Protein 4XEP (pdb70)

Sequence (255 aa):
ASMMRILLLSNDDDDGGVVHHAAPGIIQTLAKALREFADVQQVVVVAAPPDDRRNNRRSSGGASNSLTLESSSSLRTTFFTTFDNGDDIIAAVQMGTPTDCVYLGVNALMMRPRPDIVVSGINAGPNLGDDVVIYSGTVAAAMMAGRHHLGFPALAVSLNGYQQHYDDTAAAVTCALLRGLSREPLRTGRILNVNVPDLPLAQVKGIIRRVTRCGSRHPADKVIPQQEDPRGNTLYWIGPPGDKYDAGGPPDDTDFAAVDEGYVSVTPLHVDLTAASAHDVVSSDWLDSSVGVGTQW

Organism: Salmonella typhimurium (strain LT2 / SGSC1412 / ATCC 700720) (NCBI:txid99287)

Radius of gyration: 20.04 Å; Cα contacts (8 Å, |Δi|>4): 682; chains: 1; bounding box: 42×64×50 Å

Nearest PDB structures (foldseek):
  4ryu-assembly1_B  TM=9.999E-01  e=6.884E-50  Salmonella enterica subsp. enterica serovar Enteritidis str. EC20130345
  4xer-assembly1_A  TM=9.962E-01  e=2.779E-49  Salmonella enterica subsp. enterica serovar Typhimurium str. LT2
  2v4o-assembly2_D  TM=9.939E-01  e=1.109E-46  Salmonella enterica subsp. enterica serovar Typhimurium str. LT2
  4g9o-assembly1_A  TM=8.494E-01  e=1.218E-42  Salmonella enterica subsp. enterica serovar Typhimurium str. LT2
  4gad-assembly1_A  TM=8.496E-01  e=2.283E-40  Salmonella enterica subsp. enterica serovar Typhimurium str. LT2

Solvent-accessible surface area: 14129 Å² total; per-residue (Å²): 163,64,19,57,0,0,0,0,2,20,24,1,2,112,12,91,2,0,57,38,0,0,107,24,0,104,147,75,7,77,21,49,0,0,0,1,28,60,96,86,111,73,6,30,63,51,82,39,145,181,66,108,51,185,50,108,84,54,164,108,33,7,26,0,0,59,146,1,6,0,15,5,0,0,131,38,0,11,94,70,60,8,88,95,146,7,46,0,0,0,0,0,3,18,33,7,58,17,12,0,62,40,20,82,157,8,4,1,5,1,0,0,20,34,0,66,140,25,79,50,10,0,0,0,0,0,0,57,12,145,138,60,30,111,4,0,6,39,15,0,15,47,34,0,114,26,14,79,188,127,112,76,106,120,21,93,0,17,0,0,0,0,4,35,50,53,92,104,102,26,134,30,94,99,116,8,103,39,4,30,53,84,117,68,125,68,92,90,85,110,127,30,123,188,42,84,64,98,154,156,166,14,80,79,10,113,90,153,40,38,24,118,76,0,0,2,17,1,6,91,103,4,43,4,0,12,6,65,22,132,66,83,141,102,70,80,114,38,130,100,107,75,50,94,144,60,92,97,74,31,87,87,54,156,250

InterPro domains:
  IPR002828 Survival protein SurE-like phosphatase/nucleotidase [PF01975] (3-180)
  IPR002828 Survival protein SurE-like phosphatase/nucleotidase [TIGR00087] (1-232)
  IPR030048 Survival protein SurE [MF_00060] (1-249)
  IPR030048 Survival protein SurE [PTHR30457] (2-246)
  IPR036523 SurE-like phosphatase/nucleotidase superfamily [G3DSA:3.40.1210.10] (1-253)
  IPR036523 SurE-like phosphatase/nucleotidase superfamily [SSF64167] (1-246)

Foldseek 3Di:
DQFEEEEEAQQAPPDPWSVVLVVLSVVTHHYAAEYAHHHRQQPQLDADDPDDWDWDADPVRHIHTYVGQLLNRLLCQQPPVDPPGGQEYEYDQAAADCFAPSVNRGSLNNNQQSRLVHNAAYERHYEHHRAPSVLRSVVVVVVVVVCVVDPDDDFRYKYKYAANDDNVQQPEEAEAAGFHFDQQDDWDWDADPVGDTDIDRDDGHHTDGPDDGGCNVQRVNRYIYIYRDHDDPDPVVCVVVVVVVCVVVVPPHVD

Structure (mmCIF, N/CA/C/O backbone):
data_4XEP
#
_entry.id   4XEP
#
_cell.length_a   73.455
_cell.length_b   121.653
_cell.length_c   143.401
_cell.angle_alpha   90.00
_cell.angle_beta   90.00
_cell.angle_gamma   90.00
#
_symmetry.space_group_name_H-M   'F 2 2 2'
#
loop_
_entity.id
_entity.type
_entity.pdbx_description
1 polymer "5'/3'-nucleotidase SurE"
2 non-polymer 'MAGNESIUM ION'
3 non-polymer 'PHOSPHATE ION'
4 non-polymer 1,2-ETHANEDIOL
5 water water
#
loop_
_atom_site.group_PDB
_atom_site.id
_atom_site.type_symbol
_atom_site.label_atom_id
_atom_site.label_alt_id
_atom_site.label_comp_id
_atom_site.label_asym_id
_atom_site.label_entity_id
_atom_site.label_seq_id
_atom_site.pdbx_PDB_ins_code
_atom_site.Cartn_x
_atom_site.Cartn_y
_atom_site.Cartn_z
_atom_site.occupancy
_atom_site.B_iso_or_equiv
_atom_site.auth_seq_id
_atom_site.auth_comp_id
_atom_site.auth_asym_id
_atom_site.auth_atom_id
_atom_site.pdbx_PDB_model_num
ATOM 1 N N . ALA A 1 13 ? -36.529 -1.510 11.391 1.00 70.14 -1 ALA A N 1
ATOM 2 C CA . ALA A 1 13 ? -35.554 -2.139 10.454 1.00 68.10 -1 ALA A CA 1
ATOM 3 C C . ALA A 1 13 ? -34.097 -2.013 10.942 1.00 65.62 -1 ALA A C 1
ATOM 4 O O . ALA A 1 13 ? -33.154 -2.202 10.167 1.00 63.42 -1 ALA A O 1
ATOM 6 N N . SER A 1 14 ? -33.928 -1.685 12.225 1.00 61.34 0 SER A N 1
ATOM 7 C CA . SER A 1 14 ? -32.643 -1.817 12.920 1.00 56.52 0 SER A CA 1
ATOM 8 C C . SER A 1 14 ? -32.382 -3.321 13.156 0.80 49.85 0 SER A C 1
ATOM 9 O O . SER A 1 14 ? -33.303 -4.055 13.505 1.00 53.19 0 SER A O 1
ATOM 12 N N . MET A 1 15 ? -31.152 -3.787 12.939 1.00 44.13 1 MET A N 1
ATOM 13 C CA A MET A 1 15 ? -30.812 -5.204 13.071 0.50 40.42 1 MET A CA 1
ATOM 14 C CA B MET A 1 15 ? -30.899 -5.226 13.057 0.50 41.15 1 MET A CA 1
ATOM 15 C C . MET A 1 15 ? -30.921 -5.665 14.520 1.00 39.70 1 MET A C 1
ATOM 16 O O . MET A 1 15 ? -30.443 -4.963 15.409 1.00 41.76 1 MET A O 1
ATOM 25 N N . ARG A 1 16 ? -31.510 -6.850 14.757 1.00 37.73 2 ARG A N 1
ATOM 26 C CA . ARG A 1 16 ? -31.559 -7.442 16.091 1.00 35.31 2 ARG A CA 1
ATOM 27 C C . ARG A 1 16 ? -30.500 -8.580 16.051 1.00 30.95 2 ARG A C 1
ATOM 28 O O . ARG A 1 16 ? -30.649 -9.526 15.307 1.00 34.58 2 ARG A O 1
ATOM 36 N N . ILE A 1 17 ? -29.439 -8.376 16.826 1.00 30.43 3 ILE A N 1
ATOM 37 C CA . ILE A 1 17 ? -28.291 -9.327 16.857 1.00 29.92 3 ILE A CA 1
ATOM 38 C C . ILE A 1 17 ? -28.218 -10.098 18.164 1.00 30.87 3 ILE A C 1
ATOM 39 O O . ILE A 1 17 ? -28.138 -9.495 19.267 1.00 30.16 3 ILE A O 1
ATOM 44 N N . LEU A 1 18 ? -28.174 -11.436 18.006 1.00 28.97 4 LEU A N 1
ATOM 45 C CA A LEU A 1 18 ? -27.822 -12.324 19.096 0.50 29.53 4 LEU A CA 1
ATOM 46 C CA B LEU A 1 18 ? -27.821 -12.332 19.092 0.50 29.58 4 LEU A CA 1
ATOM 47 C C . LEU A 1 18 ? -26.314 -12.471 19.006 1.00 28.64 4 LEU A C 1
ATOM 48 O O . LEU A 1 18 ? -25.783 -13.027 18.043 1.00 28.38 4 LEU A O 1
ATOM 57 N N . LEU A 1 19 ? -25.629 -11.910 19.997 1.00 28.70 5 LEU A N 1
ATOM 58 C CA . LEU A 1 19 ? -24.174 -11.952 20.050 1.00 26.12 5 LEU A CA 1
ATOM 59 C C . LEU A 1 19 ? -23.703 -12.972 21.080 1.00 26.89 5 LEU A C 1
ATOM 60 O O . LEU A 1 19 ? -24.026 -12.871 22.264 1.00 24.78 5 LEU A O 1
ATOM 65 N N . SER A 1 20 ? -22.937 -13.955 20.619 1.00 24.58 6 SER A N 1
ATOM 66 C CA . SER A 1 20 ? -22.422 -15.015 21.496 1.00 25.18 6 SER A CA 1
ATOM 67 C C . SER A 1 20 ? -20.918 -15.145 21.269 1.00 24.18 6 SER A C 1
ATOM 68 O O . SER A 1 20 ? -20.352 -14.341 20.518 1.00 24.18 6 SER A O 1
ATOM 71 N N . ASN A 1 21 ? -20.239 -16.092 21.919 1.00 23.11 7 ASN A N 1
ATOM 72 C CA . ASN A 1 21 ? -18.845 -16.389 21.644 1.00 23.30 7 ASN A CA 1
ATOM 73 C C . ASN A 1 21 ? -18.543 -17.714 22.292 1.00 23.85 7 ASN A C 1
ATOM 74 O O . ASN A 1 21 ? -19.454 -18.423 22.816 1.00 24.18 7 ASN A O 1
ATOM 79 N N . ASP A 1 22 ? -17.265 -18.003 22.350 1.00 24.88 8 ASP A N 1
ATOM 80 C CA A ASP A 1 22 ? -16.686 -19.162 22.951 0.50 23.57 8 ASP A CA 1
ATOM 81 C CA B ASP A 1 22 ? -16.913 -19.184 23.123 0.50 24.09 8 ASP A CA 1
ATOM 82 C C . ASP A 1 22 ? -16.077 -18.864 24.341 1.00 24.64 8 ASP A C 1
ATOM 83 O O . ASP A 1 22 ? -15.915 -19.751 25.196 1.00 26.03 8 ASP A O 1
ATOM 92 N N A ASP A 1 23 ? -15.909 -17.554 24.613 0.50 26.03 9 ASP A N 1
ATOM 93 N N B ASP A 1 23 ? -15.442 -17.697 24.324 0.50 25.65 9 ASP A N 1
ATOM 94 C CA A ASP A 1 23 ? -15.284 -17.086 25.855 0.50 26.20 9 ASP A CA 1
ATOM 95 C CA B ASP A 1 23 ? -14.445 -17.352 25.332 0.50 26.13 9 ASP A CA 1
ATOM 96 C C A ASP A 1 23 ? -16.169 -16.462 26.950 0.50 27.25 9 ASP A C 1
ATOM 97 C C B ASP A 1 23 ? -15.104 -17.013 26.665 0.50 26.17 9 ASP A C 1
ATOM 98 O O A ASP A 1 23 ? -15.634 -16.003 27.964 0.50 29.03 9 ASP A O 1
ATOM 99 O O B ASP A 1 23 ? -14.425 -16.842 27.677 0.50 28.19 9 ASP A O 1
ATOM 108 N N A GLY A 1 24 ? -17.482 -16.391 26.751 0.50 27.25 10 GLY A N 1
ATOM 109 N N B GLY A 1 24 ? -16.429 -16.917 26.657 0.50 24.18 10 GLY A N 1
ATOM 110 C CA A GLY A 1 24 ? -18.364 -15.892 27.815 0.50 29.44 10 GLY A CA 1
ATOM 111 C CA B GLY A 1 24 ? -17.177 -16.598 27.857 0.50 23.92 10 GLY A CA 1
ATOM 112 C C A GLY A 1 24 ? -18.723 -14.419 27.771 0.50 30.20 10 GLY A C 1
ATOM 113 C C B GLY A 1 24 ? -17.464 -15.108 27.925 0.50 23.55 10 GLY A C 1
ATOM 114 O O A GLY A 1 24 ? -18.140 -13.621 27.045 0.50 28.78 10 GLY A O 1
ATOM 115 O O B GLY A 1 24 ? -16.787 -14.284 27.321 0.50 23.29 10 GLY A O 1
ATOM 116 N N A VAL A 1 25 ? -19.692 -14.054 28.589 0.50 32.02 11 VAL A N 1
ATOM 117 N N B VAL A 1 25 ? -18.475 -14.795 28.699 0.50 24.46 11 VAL A N 1
ATOM 118 C CA A VAL A 1 25 ? -20.295 -12.738 28.503 0.50 35.05 11 VAL A CA 1
ATOM 119 C CA B VAL A 1 25 ? -19.066 -13.487 28.767 0.50 25.42 11 VAL A CA 1
ATOM 120 C C A VAL A 1 25 ? -19.344 -11.578 28.770 0.50 36.10 11 VAL A C 1
ATOM 121 C C B VAL A 1 25 ? -18.093 -12.394 29.241 0.50 26.36 11 VAL A C 1
ATOM 122 O O A VAL A 1 25 ? -19.537 -10.494 28.195 0.50 37.04 11 VAL A O 1
ATOM 123 O O B VAL A 1 25 ? -18.333 -11.193 29.032 0.50 26.91 11 VAL A O 1
ATOM 130 N N A HIS A 1 26 ? -18.326 -11.810 29.607 0.50 36.82 12 HIS A N 1
ATOM 131 N N B HIS A 1 26 ? -16.986 -12.793 29.867 0.50 26.88 12 HIS A N 1
ATOM 132 C CA A HIS A 1 26 ? -17.333 -10.775 29.992 0.50 36.72 12 HIS A CA 1
ATOM 133 C CA B HIS A 1 26 ? -16.001 -11.846 30.390 0.50 27.93 12 HIS A CA 1
ATOM 134 C C A HIS A 1 26 ? -16.150 -10.552 29.080 0.50 35.55 12 HIS A C 1
ATOM 135 C C B HIS A 1 26 ? -14.853 -11.541 29.491 0.50 28.31 12 HIS A C 1
ATOM 136 O O A HIS A 1 26 ? -15.432 -9.562 29.248 0.50 34.60 12 HIS A O 1
ATOM 137 O O B HIS A 1 26 ? -13.996 -10.718 29.842 0.50 29.38 12 HIS A O 1
ATOM 150 N N A ALA A 1 27 ? -15.894 -11.472 28.147 0.30 32.53 13 ALA A N 1
ATOM 151 N N B ALA A 1 27 ? -14.841 -12.173 28.324 0.50 26.72 13 ALA A N 1
ATOM 152 C CA A ALA A 1 27 ? -14.625 -11.538 27.377 0.50 33.15 13 ALA A CA 1
ATOM 153 C CA B ALA A 1 27 ? -13.827 -11.944 27.328 0.50 28.69 13 ALA A CA 1
ATOM 154 C C A ALA A 1 27 ? -14.235 -10.213 26.691 0.50 33.16 13 ALA A C 1
ATOM 155 C C B ALA A 1 27 ? -14.012 -10.549 26.767 0.50 30.62 13 ALA A C 1
ATOM 156 O O A ALA A 1 27 ? -15.122 -9.562 26.139 0.50 32.03 13 ALA A O 1
ATOM 157 O O B ALA A 1 27 ? -15.117 -10.117 26.482 0.50 30.45 13 ALA A O 1
ATOM 160 N N . PRO A 1 28 ? -12.922 -9.801 26.703 1.00 35.47 14 PRO A N 1
ATOM 161 C CA . PRO A 1 28 ? -12.786 -8.509 26.070 1.00 36.88 14 PRO A CA 1
ATOM 162 C C . PRO A 1 28 ? -13.223 -8.534 24.588 1.00 35.77 14 PRO A C 1
ATOM 163 O O . PRO A 1 28 ? -13.803 -7.559 24.109 1.00 35.46 14 PRO A O 1
ATOM 167 N N . GLY A 1 29 ? -13.020 -9.653 23.885 1.00 33.09 15 GLY A N 1
ATOM 168 C CA . GLY A 1 29 ? -13.430 -9.689 22.502 1.00 30.57 15 GLY A CA 1
ATOM 169 C C . GLY A 1 29 ? -14.925 -9.510 22.315 1.00 29.38 15 GLY A C 1
ATOM 170 O O . GLY A 1 29 ? -15.401 -8.802 21.437 1.00 28.48 15 GLY A O 1
ATOM 171 N N . ILE A 1 30 ? -15.720 -10.196 23.120 1.00 28.57 16 ILE A N 1
ATOM 172 C CA A ILE A 1 30 ? -17.161 -10.014 23.030 0.50 27.36 16 ILE A CA 1
ATOM 173 C CA B ILE A 1 30 ? -17.150 -10.024 23.033 0.50 29.07 16 ILE A CA 1
ATOM 174 C C . ILE A 1 30 ? -17.625 -8.654 23.564 1.00 31.17 16 ILE A C 1
ATOM 175 O O . ILE A 1 30 ? -18.588 -8.063 23.041 1.00 29.83 16 ILE A O 1
ATOM 184 N N . GLN A 1 31 ? -16.950 -8.162 24.597 0.90 31.21 17 GLN A N 1
ATOM 185 C CA . GLN A 1 31 ? -17.272 -6.864 25.178 0.90 33.92 17 GLN A CA 1
ATOM 186 C C . GLN A 1 31 ? -16.951 -5.740 24.201 0.90 34.17 17 GLN A C 1
ATOM 187 O O . GLN A 1 31 ? -17.725 -4.796 24.044 0.90 33.54 17 GLN A O 1
ATOM 193 N N . THR A 1 32 ? -15.804 -5.851 23.542 1.00 33.70 18 THR A N 1
ATOM 194 C CA . THR A 1 32 ? -15.410 -4.871 22.525 1.00 33.33 18 THR A CA 1
ATOM 195 C C . THR A 1 32 ? -16.406 -4.903 21.379 1.00 31.96 18 THR A C 1
ATOM 196 O O . THR A 1 32 ? -16.857 -3.859 20.917 1.00 32.19 18 THR A O 1
ATOM 200 N N . LEU A 1 33 ? -16.739 -6.097 20.881 1.00 29.95 19 LEU A N 1
ATOM 201 C CA . LEU A 1 33 ? -17.704 -6.181 19.794 1.00 28.97 19 LEU A CA 1
ATOM 202 C C . LEU A 1 33 ? -19.077 -5.690 20.154 1.00 31.04 19 LEU A C 1
ATOM 203 O O . LEU A 1 33 ? -19.731 -5.015 19.336 1.00 31.27 19 LEU A O 1
ATOM 208 N N . ALA A 1 34 ? -19.515 -6.001 21.377 1.00 31.61 20 ALA A N 1
ATOM 209 C CA . ALA A 1 34 ? -20.811 -5.558 21.864 1.00 33.54 20 ALA A CA 1
ATOM 210 C C . ALA A 1 34 ? -20.903 -4.033 21.793 1.00 33.80 20 ALA A C 1
ATOM 211 O O . ALA A 1 34 ? -21.861 -3.497 21.246 1.00 33.95 20 ALA A O 1
ATOM 213 N N . LYS A 1 35 ? -19.876 -3.363 22.312 1.00 34.82 21 LYS A N 1
ATOM 214 C CA . LYS A 1 35 ? -19.848 -1.877 22.333 1.00 36.94 21 LYS A CA 1
ATOM 215 C C . LYS A 1 35 ? -20.002 -1.354 20.895 1.00 37.88 21 LYS A C 1
ATOM 216 O O . LYS A 1 35 ? -20.787 -0.439 20.626 1.00 41.65 21 LYS A O 1
ATOM 220 N N . ALA A 1 36 ? -19.256 -1.952 19.962 1.00 34.63 22 ALA A N 1
ATOM 221 C CA . ALA A 1 36 ? -19.269 -1.503 18.569 1.00 34.19 22 ALA A CA 1
ATOM 222 C C . ALA A 1 36 ? -20.626 -1.706 17.868 1.00 35.48 22 ALA A C 1
ATOM 223 O O . ALA A 1 36 ? -21.091 -0.858 17.127 1.00 34.87 22 ALA A O 1
ATOM 225 N N . LEU A 1 37 ? -21.257 -2.858 18.057 1.00 34.65 23 LEU A N 1
ATOM 226 C CA . LEU A 1 37 ? -22.517 -3.152 17.371 1.00 34.71 23 LEU A CA 1
ATOM 227 C C . LEU A 1 37 ? -23.681 -2.319 17.892 1.00 38.61 23 LEU A C 1
ATOM 228 O O . LEU A 1 37 ? -24.626 -2.023 17.154 1.00 37.91 23 LEU A O 1
ATOM 233 N N . ARG A 1 38 ? -23.614 -1.979 19.171 1.00 38.14 24 ARG A N 1
ATOM 234 C CA . ARG A 1 38 ? -24.714 -1.254 19.795 1.00 41.87 24 ARG A CA 1
ATOM 235 C C . ARG A 1 38 ? -24.879 0.147 19.225 1.00 45.23 24 ARG A C 1
ATOM 236 O O . ARG A 1 38 ? -25.950 0.750 19.381 1.00 47.25 24 ARG A O 1
ATOM 244 N N . GLU A 1 39 ? -23.834 0.635 18.553 1.00 46.55 25 GLU A N 1
ATOM 245 C CA . GLU A 1 39 ? -23.885 1.929 17.859 1.00 48.77 25 GLU A CA 1
ATOM 246 C C . GLU A 1 39 ? -24.958 1.949 16.767 1.00 50.24 25 GLU A C 1
ATOM 247 O O . GLU A 1 39 ? -25.463 3.023 16.411 1.00 51.05 25 GLU A O 1
ATOM 253 N N . PHE A 1 40 ? -25.317 0.782 16.234 1.00 46.48 26 PHE A N 1
ATOM 254 C CA . PHE A 1 40 ? -26.288 0.754 15.130 1.00 46.43 26 PHE A CA 1
ATOM 255 C C . PHE A 1 40 ? -27.302 -0.389 15.134 1.00 47.09 26 PHE A C 1
ATOM 256 O O . PHE A 1 40 ? -28.205 -0.422 14.288 1.00 49.83 26 PHE A O 1
ATOM 264 N N . ALA A 1 41 ? -27.139 -1.355 16.035 1.00 43.26 27 ALA A N 1
ATOM 265 C CA . ALA A 1 41 ? -28.117 -2.416 16.132 1.00 40.30 27 ALA A CA 1
ATOM 266 C C . ALA A 1 41 ? -28.533 -2.665 17.570 1.00 39.57 27 ALA A C 1
ATOM 267 O O . ALA A 1 41 ? -27.858 -2.233 18.515 1.00 40.65 27 ALA A O 1
ATOM 269 N N . ASP A 1 42 ? -29.622 -3.414 17.744 1.00 39.98 28 ASP A N 1
ATOM 270 C CA . ASP A 1 42 ? -30.043 -3.837 19.071 1.00 41.54 28 ASP A CA 1
ATOM 271 C C . ASP A 1 42 ? -29.336 -5.163 19.346 1.00 38.15 28 ASP A C 1
ATOM 272 O O . ASP A 1 42 ? -29.416 -6.056 18.538 1.00 41.50 28 ASP A O 1
ATOM 277 N N . VAL A 1 43 ? -28.613 -5.252 20.461 1.00 37.13 29 VAL A N 1
ATOM 278 C CA . VAL A 1 43 ? -27.725 -6.420 20.721 1.00 35.99 29 VAL A CA 1
ATOM 279 C C . VAL A 1 43 ? -28.080 -7.088 22.045 1.00 37.70 29 VAL A C 1
ATOM 280 O O . VAL A 1 43 ? -28.207 -6.442 23.079 1.00 39.58 29 VAL A O 1
ATOM 284 N N . GLN A 1 44 ? -28.208 -8.406 21.974 1.00 34.60 30 GLN A N 1
ATOM 285 C CA A GLN A 1 44 ? -28.494 -9.266 23.059 0.50 35.33 30 GLN A CA 1
ATOM 286 C CA B GLN A 1 44 ? -28.371 -9.217 23.197 0.50 33.62 30 GLN A CA 1
ATOM 287 C C . GLN A 1 44 ? -27.286 -10.249 23.238 1.00 31.50 30 GLN A C 1
ATOM 288 O O . GLN A 1 44 ? -27.113 -11.089 22.354 1.00 32.04 30 GLN A O 1
ATOM 299 N N A VAL A 1 45 ? -26.462 -10.101 24.255 0.50 32.86 31 VAL A N 1
ATOM 300 N N B VAL A 1 45 ? -26.479 -10.168 24.317 0.50 29.92 31 VAL A N 1
ATOM 301 C CA A VAL A 1 45 ? -25.574 -11.192 24.519 0.50 32.05 31 VAL A CA 1
ATOM 302 C CA B VAL A 1 45 ? -25.342 -11.093 24.644 0.50 27.48 31 VAL A CA 1
ATOM 303 C C A VAL A 1 45 ? -26.504 -12.322 24.955 0.50 31.84 31 VAL A C 1
ATOM 304 C C B VAL A 1 45 ? -25.752 -12.321 25.476 0.50 27.00 31 VAL A C 1
ATOM 305 O O A VAL A 1 45 ? -27.194 -12.223 25.966 0.50 31.88 31 VAL A O 1
ATOM 306 O O B VAL A 1 45 ? -26.319 -12.195 26.541 0.50 27.53 31 VAL A O 1
ATOM 313 N N A VAL A 1 46 ? -26.610 -13.374 24.149 0.70 29.95 32 VAL A N 1
ATOM 314 N N B VAL A 1 46 ? -25.482 -13.518 24.943 0.30 23.79 32 VAL A N 1
ATOM 315 C CA A VAL A 1 46 ? -26.902 -14.639 24.797 0.50 29.38 32 VAL A CA 1
ATOM 316 C CA B VAL A 1 46 ? -25.736 -14.819 25.612 0.50 23.38 32 VAL A CA 1
ATOM 317 C C A VAL A 1 46 ? -25.601 -15.419 24.670 0.50 27.51 32 VAL A C 1
ATOM 318 C C B VAL A 1 46 ? -24.536 -15.678 25.294 0.50 22.18 32 VAL A C 1
ATOM 319 O O A VAL A 1 46 ? -25.239 -15.823 23.574 0.50 26.87 32 VAL A O 1
ATOM 320 O O B VAL A 1 46 ? -24.309 -16.065 24.138 0.50 21.89 32 VAL A O 1
ATOM 327 N N A ALA A 1 47 ? -24.866 -15.550 25.769 0.50 28.59 33 ALA A N 1
ATOM 328 N N B ALA A 1 47 ? -23.742 -15.959 26.320 0.50 21.69 33 ALA A N 1
ATOM 329 C CA A ALA A 1 47 ? -23.521 -16.153 25.757 0.50 28.36 33 ALA A CA 1
ATOM 330 C CA B ALA A 1 47 ? -22.451 -16.585 26.156 0.50 20.84 33 ALA A CA 1
ATOM 331 C C A ALA A 1 47 ? -23.232 -16.988 26.997 0.50 28.50 33 ALA A C 1
ATOM 332 C C B ALA A 1 47 ? -22.144 -17.447 27.358 0.50 20.74 33 ALA A C 1
ATOM 333 O O A ALA A 1 47 ? -23.970 -16.903 27.971 0.50 27.54 33 ALA A O 1
ATOM 334 O O B ALA A 1 47 ? -22.810 -17.353 28.374 0.50 21.03 33 ALA A O 1
ATOM 337 N N A PRO A 1 48 ? -22.157 -17.793 26.978 0.50 27.46 34 PRO A N 1
ATOM 338 N N B PRO A 1 48 ? -21.118 -18.296 27.234 0.50 20.46 34 PRO A N 1
ATOM 339 C CA A PRO A 1 48 ? -21.811 -18.566 28.170 0.50 28.26 34 PRO A CA 1
ATOM 340 C CA B PRO A 1 48 ? -20.699 -19.154 28.318 0.50 21.74 34 PRO A CA 1
ATOM 341 C C A PRO A 1 48 ? -21.538 -17.653 29.345 0.50 29.35 34 PRO A C 1
ATOM 342 C C B PRO A 1 48 ? -20.210 -18.394 29.539 0.50 23.43 34 PRO A C 1
ATOM 343 O O A PRO A 1 48 ? -21.187 -16.468 29.155 0.50 28.70 34 PRO A O 1
ATOM 344 O O B PRO A 1 48 ? -19.796 -17.224 29.452 0.50 23.66 34 PRO A O 1
ATOM 351 N N A ASP A 1 49 ? -21.674 -18.210 30.541 0.50 29.22 35 ASP A N 1
ATOM 352 N N B ASP A 1 49 ? -20.231 -19.069 30.677 0.50 24.16 35 ASP A N 1
ATOM 353 C CA A ASP A 1 49 ? -21.488 -17.430 31.749 0.50 31.91 35 ASP A CA 1
ATOM 354 C CA B ASP A 1 49 ? -19.778 -18.446 31.906 0.50 26.65 35 ASP A CA 1
ATOM 355 C C A ASP A 1 49 ? -19.992 -17.219 32.024 0.50 32.44 35 ASP A C 1
ATOM 356 C C B ASP A 1 49 ? -18.282 -18.583 32.116 0.50 27.78 35 ASP A C 1
ATOM 357 O O A ASP A 1 49 ? -19.616 -16.253 32.676 0.50 35.15 35 ASP A O 1
ATOM 358 O O B ASP A 1 49 ? -17.745 -18.053 33.090 0.50 32.04 35 ASP A O 1
ATOM 367 N N A ARG A 1 50 ? -19.154 -18.106 31.493 0.50 31.73 36 ARG A N 1
ATOM 368 N N B ARG A 1 50 ? -17.620 -19.307 31.218 0.50 27.57 36 ARG A N 1
ATOM 369 C CA A ARG A 1 50 ? -17.697 -18.097 31.699 0.50 31.22 36 ARG A CA 1
ATOM 370 C CA B ARG A 1 50 ? -16.187 -19.497 31.350 0.50 28.62 36 ARG A CA 1
ATOM 371 C C A ARG A 1 50 ? -16.922 -18.541 30.442 0.50 32.47 36 ARG A C 1
ATOM 372 C C B ARG A 1 50 ? -15.646 -19.785 29.983 0.50 28.16 36 ARG A C 1
ATOM 373 O O A ARG A 1 50 ? -17.513 -19.022 29.486 0.50 31.89 36 ARG A O 1
ATOM 374 O O B ARG A 1 50 ? -16.407 -19.830 29.027 0.50 25.99 36 ARG A O 1
ATOM 377 N N A ASN A 1 51 ? -15.596 -18.385 30.469 0.50 34.27 37 ASN A N 1
ATOM 378 N N B ASN A 1 51 ? -14.338 -19.990 29.887 0.50 30.33 37 ASN A N 1
ATOM 379 C CA A ASN A 1 51 ? -14.709 -18.794 29.364 0.50 33.66 37 ASN A CA 1
ATOM 380 C CA B ASN A 1 51 ? -13.703 -20.300 28.599 0.50 30.34 37 ASN A CA 1
ATOM 381 C C A ASN A 1 51 ? -14.119 -20.193 29.549 0.50 34.42 37 ASN A C 1
ATOM 382 C C B ASN A 1 51 ? -14.116 -21.681 28.061 0.50 29.05 37 ASN A C 1
ATOM 383 O O A ASN A 1 51 ? -13.122 -20.367 30.248 0.50 37.82 37 ASN A O 1
ATOM 384 O O B ASN A 1 51 ? -13.835 -22.688 28.708 0.50 31.36 37 ASN A O 1
ATOM 393 N N A ARG A 1 52 ? -14.642 -21.175 28.834 0.30 31.57 38 ARG A N 1
ATOM 394 N N B ARG A 1 52 ? -14.667 -21.755 26.866 0.70 27.00 38 ARG A N 1
ATOM 395 C CA A ARG A 1 52 ? -14.060 -22.486 28.895 0.40 31.50 38 ARG A CA 1
ATOM 396 C CA B ARG A 1 52 ? -15.213 -22.978 26.370 0.60 26.40 38 ARG A CA 1
ATOM 397 C C A ARG A 1 52 ? -13.547 -22.801 27.569 0.30 28.39 38 ARG A C 1
ATOM 398 C C B ARG A 1 52 ? -14.609 -23.233 25.036 0.70 26.04 38 ARG A C 1
ATOM 399 O O A ARG A 1 52 ? -14.109 -22.220 26.623 0.30 26.42 38 ARG A O 1
ATOM 400 O O B ARG A 1 52 ? -15.232 -23.778 24.198 0.70 24.16 38 ARG A O 1
ATOM 415 N N A SER A 1 53 ? -12.570 -23.747 27.495 0.50 28.99 39 SER A N 1
ATOM 416 N N B SER A 1 53 ? -13.375 -22.768 24.876 0.50 24.84 39 SER A N 1
ATOM 417 C CA A SER A 1 53 ? -11.879 -24.032 26.260 0.50 28.16 39 SER A CA 1
ATOM 418 C CA B SER A 1 53 ? -12.619 -22.969 23.618 0.50 25.30 39 SER A CA 1
ATOM 419 C C A SER A 1 53 ? -12.414 -25.324 25.682 0.50 26.37 39 SER A C 1
ATOM 420 C C B SER A 1 53 ? -12.542 -24.479 23.307 0.50 26.80 39 SER A C 1
ATOM 421 O O A SER A 1 53 ? -12.810 -26.183 26.427 0.50 26.09 39 SER A O 1
ATOM 422 O O B SER A 1 53 ? -12.422 -24.859 22.160 0.50 26.92 39 SER A O 1
ATOM 427 N N A GLY A 1 54 ? -12.417 -25.434 24.368 0.50 26.12 40 GLY A N 1
ATOM 428 N N B GLY A 1 54 ? -12.691 -25.339 24.301 0.50 29.09 40 GLY A N 1
ATOM 429 C CA A GLY A 1 54 ? -12.738 -26.731 23.690 0.50 25.61 40 GLY A CA 1
ATOM 430 C CA B GLY A 1 54 ? -12.810 -26.781 23.956 0.20 29.32 40 GLY A CA 1
ATOM 431 C C A GLY A 1 54 ? -14.163 -27.267 23.579 0.30 26.77 40 GLY A C 1
ATOM 432 C C B GLY A 1 54 ? -14.069 -27.239 23.204 0.50 32.18 40 GLY A C 1
ATOM 433 O O A GLY A 1 54 ? -14.388 -28.471 23.580 0.20 21.83 40 GLY A O 1
ATOM 434 O O B GLY A 1 54 ? -14.045 -28.314 22.477 0.80 27.65 40 GLY A O 1
ATOM 435 N N . ALA A 1 55 ? -15.124 -26.407 23.330 1.00 30.24 41 ALA A N 1
ATOM 436 C CA . ALA A 1 55 ? -16.523 -26.876 23.228 1.00 27.57 41 ALA A CA 1
ATOM 437 C C . ALA A 1 55 ? -17.006 -27.369 21.874 1.00 25.96 41 ALA A C 1
ATOM 438 O O . ALA A 1 55 ? -17.960 -28.140 21.842 1.00 21.44 41 ALA A O 1
ATOM 440 N N . SER A 1 56 ? -16.457 -26.923 20.737 1.00 22.71 42 SER A N 1
ATOM 441 C CA . SER A 1 56 ? -16.900 -27.356 19.437 1.00 22.39 42 SER A CA 1
ATOM 442 C C . SER A 1 56 ? -18.436 -27.160 19.362 1.00 20.00 42 SER A C 1
ATOM 443 O O . SER A 1 56 ? -18.913 -26.169 19.871 1.00 21.59 42 SER A O 1
ATOM 446 N N . ASN A 1 57 ? -19.141 -28.076 18.704 1.00 19.57 43 ASN A N 1
ATOM 447 C CA . ASN A 1 57 ? -20.597 -27.939 18.577 1.00 19.30 43 ASN A CA 1
ATOM 448 C C . ASN A 1 57 ? -21.260 -28.772 19.677 1.00 18.09 43 ASN A C 1
ATOM 449 O O . ASN A 1 57 ? -22.400 -29.221 19.478 1.00 21.43 43 ASN A O 1
ATOM 454 N N . SER A 1 58 ? -20.592 -28.950 20.824 1.00 18.23 44 SER A N 1
ATOM 455 C CA . SER A 1 58 ? -21.260 -29.675 21.946 1.00 19.15 44 SER A CA 1
ATOM 456 C C . SER A 1 58 ? -22.463 -28.933 22.457 1.00 19.53 44 SER A C 1
ATOM 457 O O . SER A 1 58 ? -22.604 -27.699 22.353 1.00 20.43 44 SER A O 1
ATOM 460 N N . LEU A 1 59 ? -23.409 -29.718 22.970 1.00 21.32 45 LEU A N 1
ATOM 461 C CA . LEU A 1 59 ? -24.568 -29.073 23.550 1.00 21.62 45 LEU A CA 1
ATOM 462 C C . LEU A 1 59 ? -25.129 -29.957 24.650 1.00 21.20 45 LEU A C 1
ATOM 463 O O . LEU A 1 59 ? -24.811 -31.144 24.766 1.00 22.02 45 LEU A O 1
ATOM 468 N N . THR A 1 60 ? -25.890 -29.306 25.515 1.00 21.55 46 THR A N 1
ATOM 469 C CA . THR A 1 60 ? -26.351 -29.969 26.755 1.00 22.40 46 THR A CA 1
ATOM 470 C C . THR A 1 60 ? -27.720 -30.608 26.536 1.00 23.04 46 THR A C 1
ATOM 471 O O . THR A 1 60 ? -28.716 -29.891 26.347 1.00 24.05 46 THR A O 1
ATOM 475 N N . LEU A 1 61 ? -27.727 -31.929 26.569 1.00 23.66 47 LEU A N 1
ATOM 476 C CA . LEU A 1 61 ? -28.962 -32.744 26.337 1.00 24.69 47 LEU A CA 1
ATOM 477 C C . LEU A 1 61 ? -29.483 -33.443 27.574 1.00 26.29 47 LEU A C 1
ATOM 478 O O . LEU A 1 61 ? -30.700 -33.591 27.736 1.00 27.56 47 LEU A O 1
ATOM 483 N N . GLU A 1 62 ? -28.587 -33.855 28.464 1.00 25.59 48 GLU A N 1
ATOM 484 C CA . GLU A 1 62 ? -29.022 -34.658 29.617 1.00 26.75 48 GLU A CA 1
ATOM 485 C C . GLU A 1 62 ? -29.399 -33.840 30.827 1.00 26.20 48 GLU A C 1
ATOM 486 O O . GLU A 1 62 ? -29.827 -34.421 31.827 1.00 26.41 48 GLU A O 1
ATOM 492 N N A SER A 1 63 ? -29.211 -32.520 30.723 0.50 24.20 49 SER A N 1
ATOM 493 N N B SER A 1 63 ? -29.211 -32.526 30.795 0.50 23.85 49 SER A N 1
ATOM 494 C CA A SER A 1 63 ? -29.536 -31.545 31.756 0.50 25.77 49 SER A CA 1
ATOM 495 C CA B SER A 1 63 ? -29.669 -31.679 31.890 0.50 25.28 49 SER A CA 1
ATOM 496 C C A SER A 1 63 ? -30.330 -30.385 31.210 0.50 24.46 49 SER A C 1
ATOM 497 C C B SER A 1 63 ? -30.339 -30.482 31.271 0.50 23.90 49 SER A C 1
ATOM 498 O O A SER A 1 63 ? -30.137 -29.987 30.038 0.50 23.49 49 SER A O 1
ATOM 499 O O B SER A 1 63 ? -30.091 -30.181 30.067 0.50 22.98 49 SER A O 1
ATOM 504 N N . SER A 1 64 ? -31.149 -29.787 32.060 1.00 26.04 50 SER A N 1
ATOM 505 C CA A SER A 1 64 ? -31.720 -28.476 31.772 0.50 26.83 50 SER A CA 1
ATOM 506 C CA B SER A 1 64 ? -31.663 -28.492 31.639 0.50 26.40 50 SER A CA 1
ATOM 507 C C . SER A 1 64 ? -30.639 -27.403 31.978 1.00 28.05 50 SER A C 1
ATOM 508 O O . SER A 1 64 ? -29.621 -27.678 32.608 1.00 28.55 50 SER A O 1
ATOM 513 N N . LEU A 1 65 ? -30.862 -26.202 31.462 1.00 26.34 51 LEU A N 1
ATOM 514 C CA . LEU A 1 65 ? -29.896 -25.138 31.551 1.00 26.90 51 LEU A CA 1
ATOM 515 C C . LEU A 1 65 ? -30.467 -23.978 32.342 1.00 28.49 51 LEU A C 1
ATOM 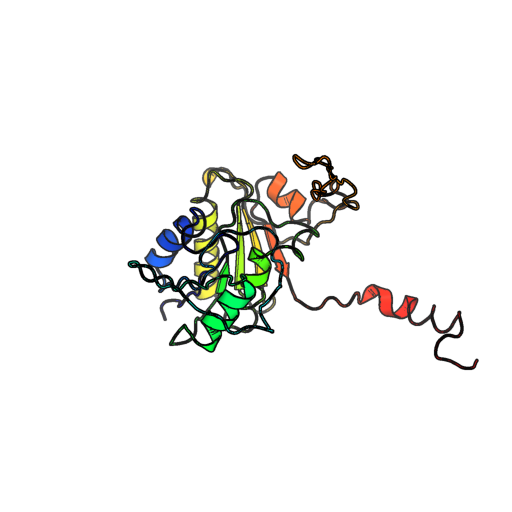516 O O . LEU A 1 65 ? -31.648 -23.597 32.191 1.00 28.53 51 LEU A O 1
ATOM 521 N N . ARG A 1 66 ? -29.598 -23.366 33.151 1.00 28.67 52 ARG A N 1
ATOM 522 C CA . ARG A 1 66 ? -29.935 -22.250 34.005 1.00 30.35 52 ARG A CA 1
ATOM 523 C C . ARG A 1 66 ? -29.241 -21.025 33.454 1.00 30.77 52 ARG A C 1
ATOM 524 O O . ARG A 1 66 ? -28.080 -21.109 33.056 1.00 30.22 52 ARG A O 1
ATOM 532 N N A THR A 1 67 ? -29.861 -19.864 33.478 0.50 30.92 53 THR A N 1
ATOM 533 N N B THR A 1 67 ? -30.012 -19.935 33.384 0.50 31.75 53 THR A N 1
ATOM 534 C CA A THR A 1 67 ? -29.066 -18.697 33.096 0.50 30.94 53 THR A CA 1
ATOM 535 C CA B THR A 1 67 ? -29.574 -18.613 32.887 0.50 33.09 53 THR A CA 1
ATOM 536 C C A THR A 1 67 ? -28.593 -17.853 34.302 0.70 32.46 53 THR A C 1
ATOM 537 C C B THR A 1 67 ? -29.499 -17.539 34.030 0.30 35.25 53 THR A C 1
ATOM 538 O O A THR A 1 67 ? -29.008 -18.090 35.463 0.50 31.76 53 THR A O 1
ATOM 539 O O B THR A 1 67 ? -30.430 -17.474 34.867 0.50 35.52 53 THR A O 1
ATOM 546 N N A PHE A 1 68 ? -27.800 -16.819 33.974 0.40 32.53 54 PHE A N 1
ATOM 547 N N B PHE A 1 68 ? -28.402 -16.744 34.064 0.60 35.99 54 PHE A N 1
ATOM 548 C CA A PHE A 1 68 ? -27.437 -15.718 34.885 0.40 33.94 54 PHE A CA 1
ATOM 549 C CA B PHE A 1 68 ? -28.145 -15.694 35.077 0.60 37.72 54 PHE A CA 1
ATOM 550 C C A PHE A 1 68 ? -27.435 -14.368 34.134 0.50 35.08 54 PHE A C 1
ATOM 551 C C B PHE A 1 68 ? -27.929 -14.439 34.273 0.50 37.47 54 PHE A C 1
ATOM 552 O O A PHE A 1 68 ? -26.742 -14.197 33.124 0.50 32.96 54 PHE A O 1
ATOM 553 O O B PHE A 1 68 ? -27.209 -14.442 33.251 0.50 37.28 54 PHE A O 1
ATOM 568 N N A THR A 1 69 ? -28.203 -13.417 34.648 0.40 36.13 55 THR A N 1
ATOM 569 N N B THR A 1 69 ? -28.532 -13.347 34.713 0.40 38.33 55 THR A N 1
ATOM 570 C CA A THR A 1 69 ? -28.294 -12.142 33.987 0.40 37.68 55 THR A CA 1
ATOM 571 C CA B THR A 1 69 ? -28.326 -12.101 34.014 0.40 38.79 55 THR A CA 1
ATOM 572 C C A THR A 1 69 ? -27.565 -11.101 34.808 0.40 39.60 55 THR A C 1
ATOM 573 C C B THR A 1 69 ? -27.483 -11.183 34.869 0.40 40.08 55 THR A C 1
ATOM 574 O O A THR A 1 69 ? -27.961 -10.794 35.937 0.40 41.76 55 THR A O 1
ATOM 575 O O B THR A 1 69 ? -27.711 -11.057 36.078 0.40 41.12 55 THR A O 1
ATOM 582 N N . PHE A 1 70 ? -26.482 -10.585 34.239 1.00 40.46 56 PHE A N 1
ATOM 583 C CA . PHE A 1 70 ? -25.676 -9.548 34.871 1.00 42.71 56 PHE A CA 1
ATOM 584 C C . PHE A 1 70 ? -26.416 -8.213 34.865 0.80 44.89 56 PHE A C 1
ATOM 585 O O . PHE A 1 70 ? -27.394 -8.035 34.131 0.80 43.48 56 PHE A O 1
ATOM 593 N N . ASP A 1 71 ? -25.961 -7.294 35.715 1.00 48.62 57 ASP A N 1
ATOM 594 C CA . ASP A 1 71 ? -26.597 -6.000 35.827 1.00 52.13 57 ASP A CA 1
ATOM 595 C C . ASP A 1 71 ? -26.688 -5.236 34.505 1.00 51.86 57 ASP A C 1
ATOM 596 O O . ASP A 1 71 ? -27.645 -4.494 34.306 1.00 54.68 57 ASP A O 1
ATOM 601 N N . ASN A 1 72 ? -25.711 -5.421 33.612 1.00 48.11 58 ASN A N 1
ATOM 602 C CA . ASN A 1 72 ? -25.746 -4.827 32.272 1.00 48.23 58 ASN A CA 1
ATOM 603 C C . ASN A 1 72 ? -26.615 -5.569 31.232 1.00 46.71 58 ASN A C 1
ATOM 604 O O . ASN A 1 72 ? -26.586 -5.237 30.036 1.00 49.47 58 ASN A O 1
ATOM 609 N N . GLY A 1 73 ? -27.359 -6.585 31.667 0.80 44.16 59 GLY A N 1
ATOM 610 C CA . GLY A 1 73 ? -28.276 -7.298 30.783 1.00 41.95 59 GLY A CA 1
ATOM 611 C C . GLY A 1 73 ? -27.743 -8.521 30.045 1.00 37.79 59 GLY A C 1
ATOM 612 O O . GLY A 1 73 ? -28.511 -9.303 29.484 1.00 40.18 59 GLY A O 1
ATOM 613 N N A ASP A 1 74 ? -26.718 -8.534 29.199 0.40 38.30 60 ASP A N 1
ATOM 614 N N B ASP A 1 74 ? -26.422 -8.608 30.080 0.60 35.40 60 ASP A N 1
ATOM 615 C CA A ASP A 1 74 ? -26.432 -9.691 28.359 0.60 34.55 60 ASP A CA 1
ATOM 616 C CA B ASP A 1 74 ? -25.635 -9.790 29.593 0.40 31.28 60 ASP A CA 1
ATOM 617 C C A ASP A 1 74 ? -26.815 -10.990 29.061 0.20 34.79 60 ASP A C 1
ATOM 618 C C B ASP A 1 74 ? -26.092 -11.054 30.314 0.80 31.25 60 ASP A C 1
ATOM 619 O O A ASP A 1 74 ? -26.274 -11.319 30.117 0.20 33.77 60 ASP A O 1
ATOM 620 O O B ASP A 1 74 ? -26.262 -11.037 31.534 0.80 32.42 60 ASP A O 1
ATOM 629 N N A ILE A 1 75 ? -27.750 -11.724 28.467 0.60 33.41 61 ILE A N 1
ATOM 630 N N B ILE A 1 75 ? -26.323 -12.117 29.523 0.40 27.55 61 ILE A N 1
ATOM 631 C CA A ILE A 1 75 ? -28.212 -13.000 29.040 0.50 34.03 61 ILE A CA 1
ATOM 632 C CA B ILE A 1 75 ? -26.722 -13.433 30.026 0.50 26.72 61 ILE A CA 1
ATOM 633 C C A ILE A 1 75 ? -27.074 -14.014 28.999 0.50 32.74 61 ILE A C 1
ATOM 634 C C B ILE A 1 75 ? -25.596 -14.432 29.834 0.50 25.23 61 ILE A C 1
ATOM 635 O O A ILE A 1 75 ? -26.460 -14.199 27.944 0.50 33.23 61 ILE A O 1
ATOM 636 O O B ILE A 1 75 ? -25.044 -14.587 28.746 0.50 23.46 61 ILE A O 1
ATOM 645 N N A ALA A 1 76 ? -26.796 -14.683 30.120 0.50 33.66 62 ALA A N 1
ATOM 646 N N B ALA A 1 76 ? -25.239 -15.089 30.920 0.50 25.42 62 ALA A N 1
ATOM 647 C CA A ALA A 1 76 ? -25.689 -15.682 30.186 0.50 32.01 62 ALA A CA 1
ATOM 648 C CA B ALA A 1 76 ? -24.362 -16.204 30.840 0.50 26.99 62 ALA A CA 1
ATOM 649 C C A ALA A 1 76 ? -26.120 -17.130 30.578 0.50 31.39 62 ALA A C 1
ATOM 650 C C B ALA A 1 76 ? -25.269 -17.383 31.112 0.50 27.69 62 ALA A C 1
ATOM 651 O O A ALA A 1 76 ? -27.076 -17.235 31.366 0.50 30.75 62 ALA A O 1
ATOM 652 O O B ALA A 1 76 ? -25.928 -17.483 32.147 0.50 28.17 62 ALA A O 1
ATOM 655 N N . VAL A 1 77 ? -25.424 -18.207 30.104 1.00 30.17 63 VAL A N 1
ATOM 656 C CA . VAL A 1 77 ? -25.872 -19.609 30.364 1.00 28.98 63 VAL A CA 1
ATOM 657 C C . VAL A 1 77 ? -24.865 -20.387 31.224 1.00 29.95 63 VAL A C 1
ATOM 658 O O . VAL A 1 77 ? -23.724 -20.662 30.833 1.00 30.25 63 VAL A O 1
ATOM 662 N N . GLN A 1 78 ? -25.314 -20.734 32.426 1.00 29.34 64 GLN A N 1
ATOM 663 C CA . GLN A 1 78 ? -24.498 -21.489 33.367 1.00 30.75 64 GLN A CA 1
ATOM 664 C C . GLN A 1 78 ? -24.069 -22.812 32.750 1.00 31.22 64 GLN A C 1
ATOM 665 O O . GLN A 1 78 ? -24.895 -23.569 32.241 1.00 30.86 64 GLN A O 1
ATOM 671 N N . MET A 1 79 ? -22.770 -23.084 32.796 1.00 31.14 65 MET A N 1
ATOM 672 C CA . MET A 1 79 ? -22.217 -24.314 32.196 1.00 31.49 65 MET A CA 1
ATOM 673 C C . MET A 1 79 ? -22.681 -24.477 30.736 1.00 29.02 65 MET A C 1
ATOM 674 O O . MET A 1 79 ? -22.549 -25.572 30.161 1.00 30.22 65 MET A O 1
ATOM 679 N N . GLY A 1 80 ? -23.217 -23.402 30.161 1.00 27.95 66 GLY A N 1
ATOM 680 C CA . GLY A 1 80 ? -23.689 -23.388 28.754 1.00 27.06 66 GLY A CA 1
ATOM 681 C C . GLY A 1 80 ? -22.568 -23.495 27.717 1.00 27.11 66 GLY A C 1
ATOM 682 O O . GLY A 1 80 ? -21.561 -22.765 27.766 1.00 27.47 66 GLY A O 1
ATOM 683 N N . THR A 1 81 ? -22.732 -24.382 26.744 1.00 24.46 67 THR A N 1
ATOM 684 C CA . THR A 1 81 ? -21.830 -24.338 25.571 1.00 22.63 67 THR A CA 1
ATOM 685 C C . THR A 1 81 ? -22.259 -23.226 24.611 1.00 22.47 67 THR A C 1
ATOM 686 O O . THR A 1 81 ? -23.376 -22.678 24.676 1.00 23.39 67 THR A O 1
ATOM 690 N N . PRO 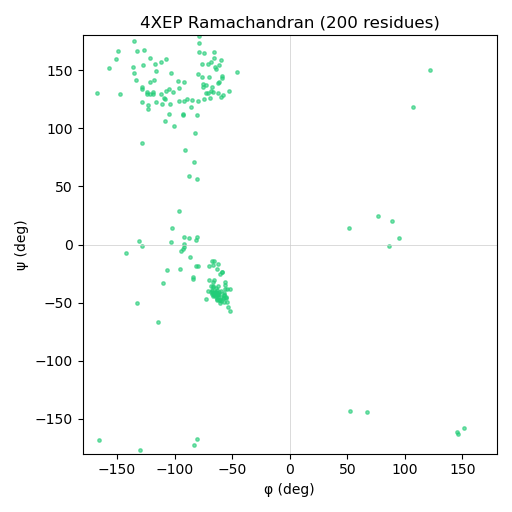A 1 82 ? -21.380 -22.868 23.658 1.00 22.29 68 PRO A N 1
ATOM 691 C CA . PRO A 1 82 ? -21.807 -21.847 22.719 1.00 22.05 68 PRO A CA 1
ATOM 692 C C . PRO A 1 82 ? -23.032 -22.213 21.916 1.00 21.62 68 PRO A C 1
ATOM 693 O O . PRO A 1 82 ? -23.893 -21.400 21.751 1.00 21.37 68 PRO A O 1
ATOM 697 N N . THR A 1 83 ? -23.136 -23.470 21.476 1.00 20.60 69 THR A N 1
ATOM 698 C CA . THR A 1 83 ? -24.364 -23.898 20.830 1.00 20.16 69 THR A CA 1
ATOM 699 C C . THR A 1 83 ? -25.599 -23.801 21.777 1.00 20.54 69 THR A C 1
ATOM 700 O O . THR A 1 83 ? -26.679 -23.354 21.325 1.00 21.96 69 THR A O 1
ATOM 704 N N . ASP A 1 84 ? -25.437 -24.176 23.048 1.00 21.05 70 ASP A N 1
ATOM 705 C CA . ASP A 1 84 ? -26.563 -24.007 24.011 1.00 22.50 70 ASP A CA 1
ATOM 706 C C . ASP A 1 84 ? -27.043 -22.564 24.056 1.00 24.33 70 ASP A C 1
ATOM 707 O O . ASP A 1 84 ? -28.263 -22.285 24.085 1.00 24.11 70 ASP A O 1
ATOM 712 N N . CYS A 1 85 ? -26.074 -21.655 24.118 1.00 24.29 71 CYS A N 1
ATOM 713 C CA . CYS A 1 85 ? -26.340 -20.233 24.258 1.00 25.23 71 CYS A CA 1
ATOM 714 C C . CYS A 1 85 ? -27.128 -19.719 23.069 1.00 26.11 71 CYS A C 1
ATOM 715 O O . CYS A 1 85 ? -28.129 -19.022 23.233 1.00 28.88 71 CYS A O 1
ATOM 718 N N . VAL A 1 86 ? -26.679 -20.065 21.867 1.00 24.93 72 VAL A N 1
ATOM 719 C CA . VAL A 1 86 ? -27.396 -19.637 20.679 1.00 24.16 72 VAL A CA 1
ATOM 720 C C . VAL A 1 86 ? -28.768 -20.315 20.517 1.00 25.15 72 VAL A C 1
ATOM 721 O O . VAL A 1 86 ? -29.753 -19.651 20.203 1.00 27.38 72 VAL A O 1
ATOM 725 N N . TYR A 1 87 ? -28.878 -21.617 20.794 1.00 23.94 73 TYR A N 1
ATOM 726 C CA . TYR A 1 87 ? -30.131 -22.278 20.705 1.00 23.54 73 TYR A CA 1
ATOM 727 C C . TYR A 1 87 ? -31.146 -21.629 21.653 1.00 25.78 73 TYR A C 1
ATOM 728 O O . TYR A 1 87 ? -32.291 -21.402 21.263 1.00 28.03 73 TYR A O 1
ATOM 737 N N . LEU A 1 88 ? -30.740 -21.415 22.903 1.00 26.27 74 LEU A N 1
ATOM 738 C CA . LEU A 1 88 ? -31.660 -20.781 23.865 1.00 28.45 74 LEU A CA 1
ATOM 739 C C . LEU A 1 88 ? -31.978 -19.346 23.463 1.00 30.21 74 LEU A C 1
ATOM 740 O O . LEU A 1 88 ? -33.150 -18.932 23.552 1.00 32.66 74 LEU A O 1
ATOM 745 N N . GLY A 1 89 ? -30.954 -18.609 23.018 1.00 28.81 75 GLY A N 1
ATOM 746 C CA . GLY A 1 89 ? -31.143 -17.234 22.552 1.00 32.19 75 GLY A CA 1
ATOM 747 C C . GLY A 1 89 ? -32.205 -17.136 21.479 1.00 32.42 75 GLY A C 1
ATOM 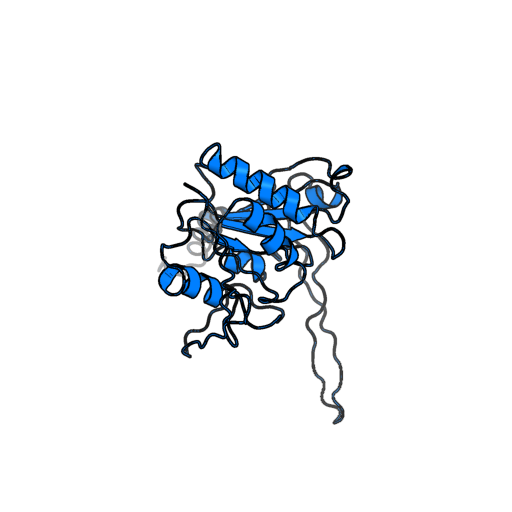748 O O . GLY A 1 89 ? -33.135 -16.316 21.576 1.00 36.10 75 GLY A O 1
ATOM 749 N N . VAL A 1 90 ? -32.055 -17.935 20.423 1.00 31.84 76 VAL A N 1
ATOM 750 C CA . VAL A 1 90 ? -32.973 -17.934 19.294 1.00 33.22 76 VAL A CA 1
ATOM 751 C C . VAL A 1 90 ? -34.382 -18.402 19.613 1.00 38.07 76 VAL A C 1
ATOM 752 O O . VAL A 1 90 ? -35.364 -17.780 19.184 1.00 41.68 76 VAL A O 1
ATOM 756 N N . ASN A 1 91 ? -34.493 -19.486 20.381 1.00 36.08 77 ASN A N 1
ATOM 757 C CA . ASN A 1 91 ? -35.757 -20.170 20.530 1.00 37.97 77 ASN A CA 1
ATO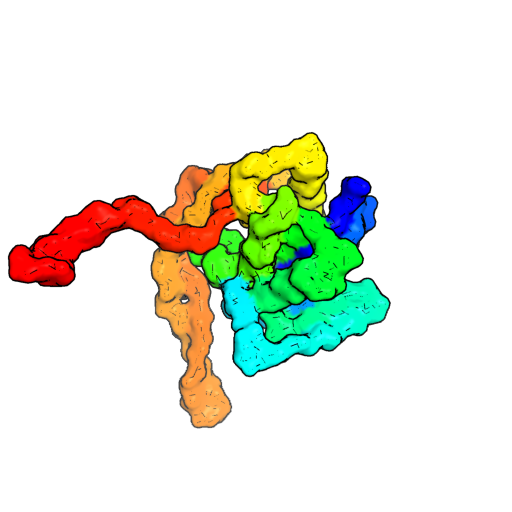M 758 C C . ASN A 1 91 ? -36.558 -19.761 21.769 1.00 39.55 77 ASN A C 1
ATOM 759 O O . ASN A 1 91 ? -37.763 -19.993 21.808 1.00 42.37 77 ASN A O 1
ATOM 764 N N . ALA A 1 92 ? -35.879 -19.189 22.764 1.00 38.95 78 ALA A N 1
ATOM 765 C CA . ALA A 1 92 ? -36.541 -18.852 24.048 1.00 40.30 78 ALA A CA 1
ATOM 766 C C . ALA A 1 92 ? -36.272 -17.453 24.578 1.00 42.08 78 ALA A C 1
ATOM 767 O O . ALA A 1 92 ? -37.216 -16.726 24.971 1.00 45.77 78 ALA A O 1
ATOM 769 N N . LEU A 1 93 ? -35.004 -17.076 24.639 1.00 39.48 79 LEU A N 1
ATOM 770 C CA . LEU A 1 93 ? -34.600 -15.907 25.433 1.00 40.51 79 LEU A CA 1
ATOM 771 C C . LEU A 1 93 ? -34.741 -14.552 24.750 1.00 42.84 79 LEU A C 1
ATOM 772 O O . LEU A 1 93 ? -34.960 -13.555 25.447 1.00 44.48 79 LEU A O 1
ATOM 777 N N . MET A 1 94 ? -34.618 -14.517 23.427 1.00 41.48 80 MET A N 1
ATOM 778 C CA A MET A 1 94 ? -34.798 -13.338 22.589 0.50 43.32 80 MET A CA 1
ATOM 779 C CA B MET A 1 94 ? -34.850 -13.246 22.751 0.50 44.08 80 MET A CA 1
ATOM 780 C C . MET A 1 94 ? -36.252 -13.192 22.153 1.00 47.22 80 MET A C 1
ATOM 781 O O . MET A 1 94 ? -36.753 -14.079 21.462 1.00 48.55 80 MET A O 1
ATOM 790 N N . ARG A 1 95 ? -36.808 -11.994 22.307 1.00 50.00 81 ARG A N 1
ATOM 791 C CA . ARG A 1 95 ? -38.108 -11.673 21.730 1.00 53.11 81 ARG A CA 1
ATOM 792 C C . ARG A 1 95 ? -38.106 -10.179 21.358 1.00 54.16 81 ARG A C 1
ATOM 793 O O . ARG A 1 95 ? -37.654 -9.353 22.149 1.00 55.80 81 ARG A O 1
ATOM 795 N N . PRO A 1 96 ? -38.502 -9.835 20.116 1.00 53.89 82 PRO A N 1
ATOM 796 C CA . PRO A 1 96 ? -38.673 -10.730 18.976 1.00 53.27 82 PRO A CA 1
ATOM 797 C C . PRO A 1 96 ? -37.350 -11.429 18.645 1.00 48.41 82 PRO A C 1
ATOM 798 O O . PRO A 1 96 ? -36.280 -10.941 19.026 1.00 49.49 82 PRO A O 1
ATOM 802 N N . ARG A 1 97 ? -37.458 -12.560 17.956 1.00 49.79 83 ARG A N 1
ATOM 803 C CA . ARG A 1 97 ? -36.322 -13.351 17.506 1.00 44.62 83 ARG A CA 1
ATOM 804 C C . ARG A 1 97 ? -35.220 -12.488 16.864 1.00 42.31 83 ARG A C 1
ATOM 805 O O . ARG A 1 97 ? -35.508 -11.455 16.246 1.00 43.59 83 ARG A O 1
ATOM 813 N N . PRO A 1 98 ? -33.943 -12.913 17.006 1.00 37.28 84 PRO A N 1
ATOM 814 C CA . PRO A 1 98 ? -32.878 -12.155 16.366 1.00 35.73 84 PRO A CA 1
ATOM 815 C C . PRO A 1 98 ? -32.962 -12.283 14.858 1.00 33.01 84 PRO A C 1
ATOM 816 O O . PRO A 1 98 ? -33.514 -13.270 14.333 1.00 35.99 84 PRO A O 1
ATOM 820 N N . ASP A 1 99 ? -32.383 -11.303 14.163 1.00 32.99 85 ASP A N 1
ATOM 821 C CA . ASP A 1 99 ? -32.264 -11.342 12.711 1.00 32.01 85 ASP A CA 1
ATOM 822 C C . ASP A 1 99 ? -31.027 -12.150 12.313 1.00 30.20 85 ASP A C 1
ATOM 823 O O . ASP A 1 99 ? -30.967 -12.707 11.225 1.00 29.25 85 ASP A O 1
ATOM 828 N N . ILE A 1 100 ? -30.045 -12.145 13.206 1.00 30.87 86 ILE A N 1
ATOM 829 C CA . ILE A 1 100 ? -28.730 -12.740 12.877 1.00 27.11 86 ILE A CA 1
ATOM 830 C C . ILE A 1 100 ? -28.027 -13.116 14.153 1.00 27.21 86 ILE A C 1
ATOM 831 O O . ILE A 1 100 ? -28.215 -12.517 15.236 1.00 28.44 86 ILE A O 1
ATOM 836 N N . VAL A 1 101 ? -27.177 -14.15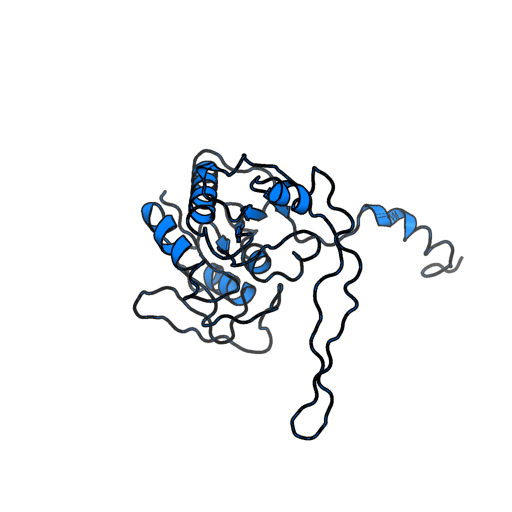3 14.010 1.00 24.27 87 VAL A N 1
ATOM 837 C CA . VAL A 1 101 ? -26.242 -14.468 15.067 1.00 24.19 87 VAL A CA 1
ATOM 838 C C . VAL A 1 101 ? -24.862 -13.996 14.627 1.00 22.99 87 VAL A C 1
ATOM 839 O O . VAL A 1 101 ? -24.470 -14.265 13.484 1.00 23.61 87 VAL A O 1
ATOM 843 N N . VAL A 1 102 ? -24.189 -13.325 15.572 1.00 22.98 88 VAL A N 1
ATOM 844 C CA . VAL A 1 102 ? -22.769 -13.011 15.486 1.00 22.07 88 VAL A CA 1
ATOM 845 C C . VAL A 1 102 ? -22.017 -13.663 16.648 1.00 23.79 88 VAL A C 1
ATOM 846 O O . VAL A 1 102 ? -22.449 -13.532 17.819 1.00 24.35 88 VAL A O 1
ATOM 850 N N . SER A 1 103 ? -20.913 -14.363 16.379 1.00 20.15 89 SER A N 1
ATOM 851 C CA . SER A 1 103 ? -20.164 -15.001 17.416 1.00 21.54 89 SER A CA 1
ATOM 852 C C . SER A 1 103 ? -18.721 -14.487 17.373 1.00 21.65 89 SER A C 1
ATOM 853 O O . SER A 1 103 ? -18.052 -14.640 16.333 1.00 21.83 89 SER A O 1
ATOM 856 N N . GLY A 1 104 ? -18.267 -13.867 18.471 1.00 22.26 90 GLY A N 1
ATOM 857 C CA . GLY A 1 104 ? -16.911 -13.336 18.515 1.00 22.89 90 GLY A CA 1
ATOM 858 C C . GLY A 1 104 ? -16.910 -12.075 19.350 1.00 24.70 90 GLY A C 1
ATOM 859 O O . GLY A 1 104 ? -17.862 -11.836 20.083 1.00 25.30 90 GLY A O 1
ATOM 860 N N . ILE A 1 105 ? -15.880 -11.252 19.247 1.00 25.08 91 ILE A N 1
ATOM 861 C CA . ILE A 1 105 ? -14.629 -11.604 18.554 1.00 24.76 91 ILE A CA 1
ATOM 862 C C . ILE A 1 105 ? -13.806 -12.570 19.374 1.00 27.54 91 ILE A C 1
ATOM 863 O O . ILE A 1 105 ? -13.484 -12.306 20.531 1.00 27.68 91 ILE A O 1
ATOM 868 N N . ASN A 1 106 ? -13.452 -13.700 18.790 1.00 24.61 92 ASN A N 1
ATOM 869 C CA . ASN A 1 106 ? -12.627 -14.664 19.477 1.00 25.78 92 ASN A CA 1
ATOM 870 C C . ASN A 1 106 ? -11.193 -14.199 19.530 1.00 27.15 92 ASN A C 1
ATOM 871 O O . ASN A 1 106 ? -10.651 -13.737 18.519 1.00 25.09 92 ASN A O 1
ATOM 876 N N . ALA A 1 107 ? -10.578 -14.393 20.698 1.00 28.35 93 ALA A N 1
ATOM 877 C CA . ALA A 1 107 ? -9.162 -14.150 20.860 1.00 31.06 93 ALA A CA 1
ATOM 878 C C . ALA A 1 107 ? -8.409 -15.373 20.367 1.00 29.97 93 ALA A C 1
ATOM 879 O O . ALA A 1 107 ? -8.286 -16.399 21.064 1.00 32.54 93 ALA A O 1
ATOM 881 N N . GLY A 1 108 ? -7.976 -15.307 19.110 1.00 27.35 94 GLY A N 1
ATOM 882 C CA . GLY A 1 108 ? -7.273 -16.381 18.458 1.00 24.87 94 GLY A CA 1
ATOM 883 C C . GLY A 1 108 ? -8.006 -16.833 17.194 1.00 21.83 94 GLY A C 1
ATOM 884 O O . GLY A 1 108 ? -9.247 -16.758 17.130 1.00 23.42 94 GLY A O 1
ATOM 885 N N . PRO A 1 109 ? -7.233 -17.325 16.223 1.00 22.44 95 PRO A N 1
ATOM 886 C CA . PRO A 1 109 ? -7.804 -17.714 14.955 1.00 21.47 95 PRO A CA 1
ATOM 887 C C . PRO A 1 109 ? -8.644 -18.978 15.018 1.00 21.21 95 PRO A C 1
ATOM 888 O O . PRO A 1 109 ? -8.439 -19.816 15.901 1.00 22.08 95 PRO A O 1
ATOM 892 N N . ASN A 1 110 ? -9.576 -19.101 14.084 1.00 18.69 96 ASN A N 1
ATOM 893 C CA . ASN A 1 110 ? -10.336 -20.341 13.862 1.00 18.44 96 ASN A CA 1
ATOM 894 C C . ASN A 1 110 ? -10.211 -20.661 12.377 1.00 17.25 96 ASN A C 1
ATOM 895 O O . ASN A 1 110 ? -11.041 -20.240 11.529 1.00 17.40 96 ASN A O 1
ATOM 900 N N . LEU A 1 111 ? -9.146 -21.380 12.035 1.00 17.41 97 LEU A N 1
ATOM 901 C CA . LEU A 1 111 ? -8.740 -21.549 10.621 1.00 17.50 97 LEU A CA 1
ATOM 902 C C . LEU A 1 111 ? -8.557 -23.023 10.244 1.00 18.24 97 LEU A C 1
ATOM 903 O O . LEU A 1 111 ? -8.288 -23.872 11.099 1.00 19.73 97 LEU A O 1
ATOM 908 N N . GLY A 1 112 ? -8.705 -23.328 8.978 1.00 17.54 98 GLY A N 1
ATOM 909 C CA . GLY A 1 112 ? -8.328 -24.677 8.477 1.00 18.78 98 GLY A CA 1
ATOM 910 C C . GLY A 1 112 ? -9.250 -25.741 9.056 1.00 20.48 98 GLY A C 1
ATOM 911 O O . GLY A 1 112 ? -10.425 -25.555 9.297 1.00 19.49 98 GLY A O 1
ATOM 912 N N . ASP A 1 113 ? -8.657 -26.902 9.322 1.00 19.30 99 ASP A N 1
ATOM 913 C CA . ASP A 1 113 ? -9.469 -28.021 9.826 1.00 19.75 99 ASP A CA 1
ATOM 914 C C . ASP A 1 113 ? -9.699 -27.869 11.336 1.00 20.73 99 ASP A C 1
ATOM 915 O O . ASP A 1 113 ? -10.371 -28.736 11.927 1.00 22.01 99 ASP A O 1
ATOM 920 N N . ASP A 1 114 ? -9.242 -26.785 11.972 1.00 20.26 100 ASP A N 1
ATOM 921 C CA . ASP A 1 114 ? -9.597 -26.465 13.365 1.00 21.96 100 ASP A CA 1
ATOM 922 C C . ASP A 1 114 ? -11.060 -26.037 13.503 1.00 20.79 100 ASP A C 1
ATOM 923 O O . ASP A 1 114 ? -11.607 -26.022 14.608 1.00 22.34 100 ASP A O 1
ATOM 928 N N . VAL A 1 115 ? -11.679 -25.648 12.407 1.00 20.40 101 VAL A N 1
ATOM 929 C CA A VAL A 1 115 ? -12.978 -24.989 12.556 0.50 19.11 101 VAL A CA 1
ATOM 930 C CA B VAL A 1 115 ? -12.986 -24.992 12.442 0.50 20.35 101 VAL A CA 1
ATOM 931 C C . VAL A 1 115 ? -14.029 -25.936 13.107 1.00 20.79 101 VAL A C 1
ATOM 932 O O . VAL A 1 115 ? -14.909 -25.487 13.851 1.00 21.18 101 VAL A O 1
ATOM 939 N N . ILE A 1 116 ? -13.941 -27.234 12.799 1.00 20.50 102 ILE A N 1
ATOM 940 C CA . ILE A 1 116 ? -14.919 -28.168 13.377 1.00 21.55 102 ILE A CA 1
ATOM 941 C C . ILE A 1 116 ? -14.820 -28.230 14.896 1.00 22.09 102 ILE A C 1
ATOM 942 O O . ILE A 1 116 ? -15.788 -28.657 15.522 1.00 23.54 102 ILE A O 1
ATOM 947 N N . TYR A 1 117 ? -13.676 -27.830 15.484 1.00 20.31 103 TYR A N 1
ATOM 948 C CA . TYR A 1 117 ? -13.465 -27.860 16.928 1.00 22.24 103 TYR A CA 1
ATOM 949 C C . TYR A 1 117 ? -13.825 -26.590 17.609 1.00 20.93 103 TYR A C 1
ATOM 950 O O . TYR A 1 117 ? -13.827 -26.506 18.844 1.00 22.97 103 TYR A O 1
ATOM 959 N N . SER A 1 118 ? -14.249 -25.597 16.833 1.00 20.35 104 SER A N 1
ATOM 960 C CA . SER A 1 118 ? -14.373 -24.241 17.345 1.00 19.95 104 SER A CA 1
ATOM 961 C C . SER A 1 118 ? -15.735 -23.929 17.895 1.00 20.10 104 SER A C 1
ATOM 962 O O . SER A 1 118 ? -16.730 -24.047 17.190 1.00 19.01 104 SER A O 1
ATOM 965 N N . GLY A 1 119 ? -15.781 -23.511 19.156 1.00 20.27 105 GLY A N 1
ATOM 966 C CA . GLY A 1 119 ? -17.020 -23.039 19.716 1.00 20.95 105 GLY A CA 1
ATOM 967 C C . GLY A 1 119 ? -17.523 -21.754 19.105 1.00 19.10 105 GLY A C 1
ATOM 968 O O . GLY A 1 119 ? -18.711 -21.521 19.034 1.00 21.16 105 GLY A O 1
ATOM 969 N N . THR A 1 120 ? -16.581 -20.886 18.693 1.00 19.84 106 THR A N 1
ATOM 970 C CA . THR A 1 120 ? -16.997 -19.667 18.057 1.00 21.42 106 THR A CA 1
ATOM 971 C C . THR A 1 120 ? -17.776 -19.968 16.787 1.00 19.45 106 THR A C 1
ATOM 972 O O . THR A 1 120 ? -18.818 -19.368 16.517 1.00 20.65 106 THR A O 1
ATOM 976 N N . VAL A 1 121 ? -17.216 -20.859 15.982 1.00 19.25 107 VAL A N 1
ATOM 977 C CA . VAL A 1 121 ? -17.885 -21.248 14.751 1.00 18.06 107 VAL A CA 1
ATOM 978 C C . VAL A 1 121 ? -19.201 -21.934 15.101 1.00 17.72 107 VAL A C 1
ATOM 979 O O . VAL A 1 121 ? -20.184 -21.714 14.421 1.00 18.03 107 VAL A O 1
ATOM 983 N N . ALA A 1 122 ? -19.196 -22.798 16.119 1.00 16.88 108 ALA A N 1
ATOM 984 C CA . ALA A 1 122 ? -20.425 -23.534 16.492 1.00 18.05 108 ALA A CA 1
ATOM 985 C C . ALA A 1 122 ? -21.587 -22.593 16.816 1.00 18.43 108 ALA A C 1
ATOM 986 O O . ALA A 1 122 ? -22.743 -22.862 16.434 1.00 19.51 108 ALA A O 1
ATOM 988 N N . ALA A 1 123 ? -21.295 -21.502 17.541 1.00 19.54 109 ALA A N 1
ATOM 989 C CA . ALA A 1 123 ? -22.349 -20.590 17.891 1.00 21.05 109 ALA A CA 1
ATOM 990 C C . ALA A 1 123 ? -22.961 -20.019 16.585 1.00 21.74 109 ALA A C 1
ATOM 991 O O . ALA A 1 123 ? -24.184 -19.933 16.412 1.00 21.95 109 ALA A O 1
ATOM 993 N N . ALA A 1 124 ? -22.092 -19.667 15.619 1.00 21.04 110 ALA A N 1
ATOM 994 C CA . ALA A 1 124 ? -22.598 -19.191 14.330 1.00 20.77 110 ALA A CA 1
ATOM 995 C C . ALA A 1 124 ? -23.375 -20.253 13.580 1.00 22.46 110 ALA A C 1
ATOM 996 O O . ALA A 1 124 ? -24.443 -20.004 13.037 1.00 22.04 110 ALA A O 1
ATOM 998 N N . MET A 1 125 ? -22.822 -21.461 13.554 1.00 20.76 111 MET A N 1
ATOM 999 C CA A MET A 1 125 ? -23.556 -22.568 12.953 0.50 21.92 111 MET A CA 1
ATOM 1000 C CA B MET A 1 125 ? -23.577 -22.513 12.848 0.50 22.16 111 MET A CA 1
ATOM 1001 C C . MET A 1 125 ? -25.010 -22.588 13.413 1.00 22.56 111 MET A C 1
ATOM 1002 O O . MET A 1 125 ? -25.918 -22.997 12.689 1.00 23.49 111 MET A O 1
ATOM 1011 N N . ALA A 1 126 ? -25.136 -22.494 14.740 1.00 21.83 112 ALA A N 1
ATOM 1012 C CA . ALA A 1 126 ? -26.457 -22.628 15.402 1.00 23.53 112 ALA A CA 1
ATOM 1013 C C . ALA A 1 126 ? -27.429 -21.531 14.973 1.00 25.67 112 ALA A C 1
ATOM 1014 O O . ALA A 1 126 ? -28.651 -21.623 15.255 1.00 28.10 112 ALA A O 1
ATOM 1016 N N . GLY A 1 127 ? -26.898 -20.467 14.378 1.00 24.27 113 GLY A N 1
ATOM 1017 C CA . GLY A 1 127 ? -27.765 -19.386 13.858 1.00 25.27 113 GLY A CA 1
ATOM 1018 C C . GLY A 1 127 ? -27.929 -19.457 12.368 1.00 24.09 113 GLY A C 1
ATOM 1019 O O . GLY A 1 127 ? -28.351 -18.479 11.733 1.00 26.68 113 GLY A O 1
ATOM 1020 N N . ARG A 1 128 ? -27.554 -20.577 11.757 1.00 25.01 114 ARG A N 1
ATOM 1021 C CA . ARG A 1 128 ? -27.576 -20.681 10.281 1.00 25.64 114 ARG A CA 1
ATOM 1022 C C . ARG A 1 128 ? -28.956 -20.614 9.586 1.00 28.56 114 ARG A C 1
ATOM 1023 O O . ARG A 1 128 ? -29.038 -20.425 8.362 1.00 29.87 114 ARG A O 1
ATOM 1031 N N . HIS A 1 129 ? -30.029 -20.763 10.352 1.00 27.98 115 HIS A N 1
ATOM 1032 C CA A HIS A 1 129 ? -31.337 -20.813 9.693 0.50 29.81 115 HIS A CA 1
ATOM 1033 C CA B HIS A 1 129 ? -31.387 -20.844 9.810 0.50 31.27 115 HIS A CA 1
ATOM 1034 C C . HIS A 1 129 ? -32.051 -19.498 9.796 1.00 32.13 115 HIS A C 1
ATOM 1035 O O . HIS A 1 129 ? -33.191 -19.403 9.382 1.00 33.00 115 HIS A O 1
ATOM 1048 N N . LEU A 1 130 ? -31.375 -18.471 10.317 1.00 28.88 116 LEU A N 1
ATOM 1049 C CA . LEU A 1 130 ? -32.006 -17.146 10.481 1.00 30.14 116 LEU A CA 1
ATOM 1050 C C . LEU A 1 130 ? -32.040 -16.401 9.155 1.00 32.49 116 LEU A C 1
ATOM 1051 O O . LEU A 1 130 ? -31.591 -16.926 8.142 1.00 35.45 116 LEU A O 1
ATOM 1056 N N . GLY A 1 131 ? -32.594 -15.194 9.173 1.00 34.54 117 GLY A N 1
ATOM 1057 C CA . GLY A 1 131 ? -32.819 -14.441 7.938 1.00 36.33 117 GLY A CA 1
ATOM 1058 C C . GLY A 1 131 ? -31.544 -14.026 7.238 1.00 35.67 117 GLY A C 1
ATOM 1059 O O . GLY A 1 131 ? -31.525 -13.879 6.011 1.00 38.67 117 GLY A O 1
ATOM 1060 N N . PHE A 1 132 ? -30.494 -13.808 8.029 1.00 33.95 118 PHE A N 1
ATOM 1061 C CA . PHE A 1 132 ? -29.200 -13.380 7.534 1.00 30.89 118 PHE A CA 1
ATOM 1062 C C . PHE A 1 132 ? -28.204 -14.488 7.853 1.00 29.80 118 PHE A C 1
ATOM 1063 O O . PHE A 1 132 ? -28.353 -15.122 8.893 1.00 30.51 118 PHE A O 1
ATOM 1071 N N . PRO A 1 133 ? -27.165 -14.659 7.017 1.00 28.73 119 PRO A N 1
ATOM 1072 C CA . PRO A 1 133 ? -26.103 -15.637 7.347 1.00 26.39 119 PRO A CA 1
ATOM 1073 C C . PRO A 1 133 ? -25.386 -15.270 8.655 1.00 27.11 119 PRO A C 1
ATOM 1074 O O . PRO A 1 133 ? -25.163 -14.083 8.960 1.00 26.18 119 PRO A O 1
ATOM 1078 N N . ALA A 1 134 ? -25.075 -16.271 9.477 1.00 22.05 120 ALA A N 1
ATOM 1079 C CA . ALA A 1 134 ? -24.464 -15.994 10.743 1.00 21.91 120 ALA A CA 1
ATOM 1080 C C . ALA A 1 134 ? -23.000 -15.653 10.491 1.00 20.59 120 ALA A C 1
ATOM 1081 O O . ALA A 1 134 ? -22.425 -16.130 9.527 1.00 20.98 120 ALA A O 1
ATOM 1083 N N . LEU A 1 135 ? -22.407 -14.902 11.400 1.00 20.77 121 LEU A N 1
ATOM 1084 C CA . LEU A 1 135 ? -20.990 -14.536 11.261 1.00 19.27 121 LEU A CA 1
ATOM 1085 C C . LEU A 1 135 ? -20.237 -15.104 12.444 1.00 19.80 121 LEU A C 1
ATOM 1086 O O . LEU A 1 135 ? -20.654 -14.878 13.584 1.00 21.44 121 LEU A O 1
ATOM 1091 N N . ALA A 1 136 ? -19.128 -15.813 12.196 1.00 17.20 122 ALA A N 1
ATOM 1092 C CA . ALA A 1 136 ? -18.177 -16.108 13.265 1.00 18.55 122 ALA A CA 1
ATOM 1093 C C . ALA A 1 136 ? -16.958 -15.218 12.989 1.00 17.90 122 ALA A C 1
ATOM 1094 O O . ALA A 1 136 ? -16.450 -15.164 11.883 1.00 18.89 122 ALA A O 1
ATOM 1096 N N . VAL A 1 137 ? -16.499 -14.540 14.030 1.00 19.37 123 VAL A N 1
ATOM 1097 C CA . VAL A 1 137 ? -15.388 -13.557 13.865 1.00 19.11 123 VAL A CA 1
ATOM 1098 C C . VAL A 1 137 ? -14.315 -13.853 14.861 1.00 18.78 123 VAL A C 1
ATOM 1099 O O . VAL A 1 137 ? -14.592 -13.842 16.078 1.00 20.51 123 VAL A O 1
ATOM 1103 N N . SER A 1 138 ? -13.117 -14.092 14.336 1.00 18.58 124 SER A N 1
ATOM 1104 C CA . SER A 1 138 ? -11.942 -14.440 15.140 1.00 19.17 124 SER A CA 1
ATOM 1105 C C . SER A 1 138 ? -10.788 -13.530 14.769 1.00 19.78 124 SER A C 1
ATOM 1106 O O . SER A 1 138 ? -10.543 -13.261 13.599 1.00 20.33 124 SER A O 1
ATOM 1109 N N . LEU A 1 139 ? -10.099 -13.038 15.785 1.00 21.24 125 LEU A N 1
ATOM 1110 C CA . LEU A 1 139 ? -8.924 -12.195 15.625 1.00 21.91 125 LEU A CA 1
ATOM 1111 C C . LEU A 1 139 ? -7.678 -13.065 15.729 1.00 22.60 125 LEU A C 1
ATOM 1112 O O . LEU A 1 139 ? -7.622 -13.941 16.605 1.00 22.51 125 LEU A O 1
ATOM 1117 N N . ASN A 1 140 ? -6.711 -12.877 14.836 1.00 23.61 126 ASN A N 1
ATOM 1118 C CA . ASN A 1 140 ? -5.517 -13.702 14.836 1.00 24.86 126 ASN A CA 1
ATOM 1119 C C . ASN A 1 140 ? -4.492 -13.268 15.871 1.00 25.83 126 ASN A C 1
ATOM 1120 O O . ASN A 1 140 ? -3.312 -13.036 15.530 1.00 27.08 126 ASN A O 1
ATOM 1125 N N . GLY A 1 141 ? -4.951 -13.220 17.116 1.00 26.66 127 GLY A N 1
ATOM 1126 C CA . GLY A 1 141 ? -4.195 -12.618 18.242 1.00 27.75 127 GLY A CA 1
ATOM 1127 C C . GLY A 1 141 ? -5.113 -11.951 19.228 1.00 30.66 127 GLY A C 1
ATOM 1128 O O . GLY A 1 141 ? -6.301 -12.216 19.261 1.00 29.97 127 GLY A O 1
ATOM 1129 N N . TYR A 1 142 ? -4.555 -11.059 20.060 1.00 33.99 128 TYR A N 1
ATOM 1130 C CA . TYR A 1 142 ? -5.294 -10.528 21.198 1.00 40.29 128 TYR A CA 1
ATOM 1131 C C . TYR A 1 142 ? -5.250 -9.020 21.308 1.00 39.77 128 TYR A C 1
ATOM 1132 O O . TYR A 1 142 ? -5.847 -8.467 22.232 1.00 45.77 128 TYR A O 1
ATOM 1141 N N . GLN A 1 143 ? -4.604 -8.355 20.347 1.00 37.33 129 GLN A N 1
ATOM 1142 C CA A GLN A 1 143 ? -4.377 -6.909 20.396 0.50 39.04 129 GLN A CA 1
ATOM 1143 C CA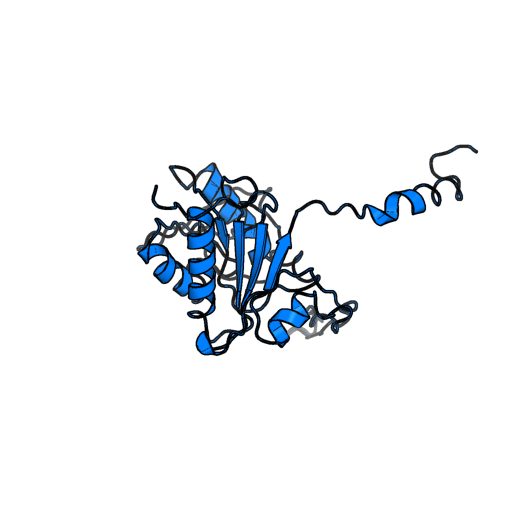 B GLN A 1 143 ? -4.417 -6.910 20.442 0.50 38.80 129 GLN A CA 1
ATOM 1144 C C . GLN A 1 143 ? -5.557 -6.154 19.775 1.00 38.11 129 GLN A C 1
ATOM 1145 O O . GLN A 1 143 ? -6.343 -5.508 20.465 1.00 43.77 129 GLN A O 1
ATOM 1156 N N . HIS A 1 144 ? -5.686 -6.277 18.460 1.00 33.69 130 HIS A N 1
ATOM 1157 C CA . HIS A 1 144 ? -6.556 -5.368 17.697 1.00 32.02 130 HIS A CA 1
ATOM 1158 C C . HIS A 1 144 ? -7.999 -5.734 17.569 1.00 31.73 130 HIS A C 1
ATOM 1159 O O . HIS A 1 144 ? -8.531 -5.883 16.463 1.00 29.54 130 HIS A O 1
ATOM 1166 N N . TYR A 1 145 ? -8.675 -5.863 18.713 1.00 30.27 131 TYR A N 1
ATOM 1167 C CA . TYR A 1 145 ? -10.090 -6.074 18.668 1.00 29.75 131 TYR A CA 1
ATOM 1168 C C . TYR A 1 145 ? -10.816 -5.022 17.862 1.00 27.50 131 TYR A C 1
ATOM 1169 O O . TYR A 1 145 ? -11.778 -5.335 17.199 1.00 28.55 131 TYR A O 1
ATOM 1178 N N A ASP A 1 146 ? -10.382 -3.755 17.879 0.50 27.96 132 ASP A N 1
ATOM 1179 N N B ASP A 1 146 ? -10.345 -3.778 17.921 0.50 29.11 132 ASP A N 1
ATOM 1180 C CA A ASP A 1 146 ? -11.099 -2.748 17.101 0.50 27.00 132 ASP A CA 1
ATOM 1181 C CA B ASP A 1 146 ? -10.970 -2.731 17.165 0.50 28.78 132 ASP A CA 1
ATOM 1182 C C A ASP A 1 146 ? -11.074 -3.015 15.603 0.50 26.81 132 ASP A C 1
ATOM 1183 C C B ASP A 1 146 ? -11.054 -3.030 15.674 0.50 27.78 132 ASP A C 1
ATOM 1184 O O A ASP A 1 146 ? -11.995 -2.628 14.889 0.50 27.91 132 ASP A O 1
ATOM 1185 O O B ASP A 1 146 ? -12.064 -2.723 15.053 0.50 28.42 132 ASP A O 1
ATOM 1194 N N . THR A 1 147 ? -9.982 -3.607 15.126 1.00 25.67 133 THR A N 1
ATOM 1195 C CA . THR A 1 147 ? -9.887 -3.988 13.705 1.00 24.55 133 THR A CA 1
ATOM 1196 C C . THR A 1 147 ? -10.969 -5.018 13.378 1.00 24.91 133 THR A C 1
ATOM 1197 O O . THR A 1 147 ? -11.721 -4.855 12.394 1.00 24.01 133 THR A O 1
ATOM 1201 N N . ALA A 1 148 ? -11.046 -6.067 14.207 1.00 24.95 134 ALA A N 1
ATOM 1202 C CA . ALA A 1 148 ? -12.082 -7.064 13.993 1.00 23.76 134 ALA A CA 1
ATOM 1203 C C . ALA A 1 148 ? -13.474 -6.483 14.130 1.00 24.73 134 ALA A C 1
ATOM 1204 O O . ALA A 1 148 ? -14.362 -6.846 13.357 1.00 23.21 134 ALA A O 1
ATOM 1206 N N . ALA A 1 149 ? -13.664 -5.519 15.050 1.00 25.14 135 ALA A N 1
ATOM 1207 C CA . ALA A 1 149 ? -14.982 -4.916 15.196 1.00 25.20 135 ALA A CA 1
ATOM 1208 C C . ALA A 1 149 ? -15.343 -4.089 13.931 1.00 25.44 135 ALA A C 1
ATOM 1209 O O . ALA A 1 149 ? -16.453 -4.157 13.392 1.00 25.81 135 ALA A O 1
ATOM 1211 N N . ALA A 1 150 ? -14.360 -3.377 13.390 1.00 24.57 136 ALA A N 1
ATOM 1212 C CA . ALA A 1 150 ? -14.593 -2.617 12.163 1.00 26.07 136 ALA A CA 1
ATOM 1213 C C . ALA A 1 150 ? -14.956 -3.483 10.955 1.00 26.30 136 ALA A C 1
ATOM 1214 O O . ALA A 1 150 ? -15.845 -3.170 10.168 1.00 26.51 136 ALA A O 1
ATOM 1216 N N . VAL A 1 151 ? -14.259 -4.602 10.834 1.00 24.98 137 VAL A N 1
ATOM 1217 C CA . VAL A 1 151 ? -14.566 -5.541 9.769 1.00 24.65 137 VAL A CA 1
ATOM 1218 C C . VAL A 1 151 ? -15.961 -6.142 9.940 1.00 23.65 137 VAL A C 1
ATOM 1219 O O . VAL A 1 151 ? -16.708 -6.247 8.950 1.00 23.85 137 VAL A O 1
ATOM 1223 N N . THR A 1 152 ? -16.327 -6.477 11.185 1.00 22.51 138 THR A N 1
ATOM 1224 C CA . THR A 1 152 ? -17.650 -7.038 11.452 1.00 23.36 138 THR A CA 1
ATOM 1225 C C . THR A 1 152 ? -18.713 -6.050 11.101 1.00 25.10 138 THR A C 1
ATOM 1226 O O . THR A 1 152 ? -19.726 -6.392 10.510 1.00 24.72 138 THR A O 1
ATOM 1230 N N . CYS A 1 153 ? -18.483 -4.801 11.492 1.00 25.62 139 CYS A N 1
ATOM 1231 C CA . CYS A 1 153 ? -19.512 -3.792 11.252 1.00 27.28 139 CYS A CA 1
ATOM 1232 C C . CYS A 1 153 ? -19.701 -3.538 9.734 1.00 27.56 139 CYS A C 1
ATOM 1233 O O . CYS A 1 153 ? -20.838 -3.415 9.242 1.00 28.57 139 CYS A O 1
ATOM 1236 N N . ALA A 1 154 ? -18.603 -3.578 8.987 1.00 26.84 140 ALA A N 1
ATOM 1237 C CA . ALA A 1 154 ? -18.674 -3.429 7.526 1.00 27.37 140 ALA A CA 1
ATOM 1238 C C . ALA A 1 154 ? -19.471 -4.563 6.922 1.00 27.79 140 ALA A C 1
ATOM 1239 O O . ALA A 1 154 ? -20.294 -4.347 6.020 1.00 28.68 140 ALA A O 1
ATOM 1241 N N . LEU A 1 155 ? -19.231 -5.788 7.399 1.00 25.76 141 LEU A N 1
ATOM 1242 C CA . LEU A 1 155 ? -19.996 -6.892 6.859 1.00 24.41 141 LEU A CA 1
ATOM 1243 C C . LEU A 1 155 ? -21.480 -6.769 7.151 1.00 26.03 141 LEU A C 1
ATOM 1244 O O . LEU A 1 155 ? -22.298 -7.066 6.291 1.00 25.83 141 LEU A O 1
ATOM 1249 N N . LEU A 1 156 ? -21.811 -6.348 8.364 1.00 27.81 142 LEU A N 1
ATOM 1250 C CA . LEU A 1 156 ? -23.202 -6.194 8.762 1.00 30.44 142 LEU A CA 1
ATOM 1251 C C . LEU A 1 156 ? -23.907 -5.114 7.933 1.00 34.17 142 LEU A C 1
ATOM 1252 O O . LEU A 1 156 ? -25.081 -5.279 7.575 1.00 34.96 142 LEU A O 1
ATOM 1257 N N . ARG A 1 157 ? -23.173 -4.054 7.632 1.00 36.66 143 ARG A N 1
ATOM 1258 C CA . ARG A 1 157 ? -23.715 -2.948 6.819 1.00 41.07 143 ARG A CA 1
ATOM 1259 C C . ARG A 1 157 ? -23.956 -3.453 5.397 1.00 40.18 143 ARG A C 1
ATOM 1260 O O . ARG A 1 157 ? -24.994 -3.159 4.796 1.00 40.73 143 ARG A O 1
ATOM 1268 N N . GLY A 1 158 ? -23.037 -4.286 4.904 1.00 36.61 144 GLY A N 1
ATOM 1269 C CA . GLY A 1 158 ? -23.208 -4.973 3.630 1.00 36.31 144 GLY A CA 1
ATOM 1270 C C . GLY A 1 158 ? -24.470 -5.814 3.564 1.00 38.23 144 GLY A C 1
ATOM 1271 O O . GLY A 1 158 ? -25.184 -5.800 2.557 1.00 38.69 144 GLY A O 1
ATOM 1272 N N . LEU A 1 159 ? -24.757 -6.559 4.635 1.00 35.88 145 LEU A N 1
ATOM 1273 C CA . LEU A 1 159 ? -25.927 -7.433 4.648 1.00 37.86 145 LEU A CA 1
ATOM 1274 C C . LEU A 1 159 ? -27.243 -6.670 4.624 1.00 42.09 145 LEU A C 1
ATOM 1275 O O . LEU A 1 159 ? -28.219 -7.113 4.020 1.00 41.99 145 LEU A O 1
ATOM 1280 N N . SER A 1 160 ? -27.250 -5.533 5.300 1.00 44.10 146 SER A N 1
ATOM 1281 C CA . SER A 1 160 ? -28.416 -4.673 5.280 1.00 51.30 146 SER A CA 1
ATOM 1282 C C . SER A 1 160 ? -28.539 -4.014 3.897 1.00 56.42 146 SER A C 1
ATOM 1283 O O . SER A 1 160 ? -29.660 -3.901 3.386 1.00 63.22 146 SER A O 1
ATOM 1286 N N . ARG A 1 161 ? -27.403 -3.601 3.303 1.00 56.87 147 ARG A N 1
ATOM 1287 C CA . ARG A 1 161 ? -27.339 -3.034 1.924 1.00 54.59 147 ARG A CA 1
ATOM 1288 C C . ARG A 1 161 ? -27.935 -4.011 0.874 1.00 55.16 147 ARG A C 1
ATOM 1289 O O . ARG A 1 161 ? -28.603 -3.585 -0.066 1.00 56.53 147 ARG A O 1
ATOM 1297 N N . GLU A 1 162 ? -27.693 -5.316 1.038 1.00 48.74 148 GLU A N 1
ATOM 1298 C CA . GLU A 1 162 ? -28.038 -6.301 0.002 1.00 46.11 148 GLU A CA 1
ATOM 1299 C C . GLU A 1 162 ? -27.956 -7.716 0.555 1.00 45.86 148 GLU A C 1
ATOM 1300 O O . GLU A 1 162 ? -26.921 -8.072 1.110 1.00 40.42 148 GLU A O 1
ATOM 1306 N N . PRO A 1 163 ? -29.002 -8.541 0.351 1.00 45.66 149 PRO A N 1
ATOM 1307 C CA . PRO A 1 163 ? -28.990 -9.864 0.994 1.00 48.20 149 PRO A CA 1
ATOM 1308 C C . PRO A 1 163 ? -27.956 -10.807 0.383 1.00 46.00 149 PRO A C 1
ATOM 1309 O O . PRO A 1 163 ? -27.719 -10.765 -0.829 1.00 44.69 149 PRO A O 1
ATOM 1313 N N . LEU A 1 164 ? -27.330 -11.644 1.211 1.00 45.22 150 LEU A N 1
ATOM 1314 C CA . LEU A 1 164 ? -26.422 -12.653 0.661 1.00 46.11 150 LEU A CA 1
ATOM 1315 C C . LEU A 1 164 ? -27.243 -13.889 0.273 1.00 50.27 150 LEU A C 1
ATOM 1316 O O . LEU A 1 164 ? -27.877 -14.507 1.132 1.00 46.58 150 LEU A O 1
ATOM 1321 N N . ARG A 1 165 ? -27.229 -14.219 -1.022 1.00 49.89 151 ARG A N 1
ATOM 1322 C CA . ARG A 1 165 ? -28.120 -15.234 -1.593 1.00 53.46 151 ARG A CA 1
ATOM 1323 C C . ARG A 1 165 ? -27.748 -16.668 -1.197 1.00 54.52 151 ARG A C 1
ATOM 1324 O O . ARG A 1 165 ? -28.625 -17.442 -0.793 1.00 59.17 151 ARG A O 1
ATOM 1326 N N . THR A 1 166 ? -26.457 -17.003 -1.302 1.00 50.32 152 THR A N 1
ATOM 1327 C CA . THR A 1 166 ? -25.940 -18.348 -0.989 1.00 49.05 152 THR A CA 1
ATOM 1328 C C . THR A 1 166 ? -24.887 -18.288 0.112 0.70 46.24 152 THR A C 1
ATOM 1329 O O . THR A 1 166 ? -24.034 -17.405 0.123 0.70 42.86 152 THR A O 1
ATOM 1333 N N . GLY A 1 167 ? -24.928 -19.253 1.023 1.00 43.39 153 GLY A N 1
ATOM 1334 C CA . GLY A 1 167 ? -23.963 -19.290 2.099 1.00 43.98 153 GLY A CA 1
ATOM 1335 C C . GLY A 1 167 ? -24.690 -18.876 3.347 1.00 41.85 153 GLY A C 1
ATOM 1336 O O . GLY A 1 167 ? -25.202 -17.754 3.440 1.00 46.37 153 GLY A O 1
ATOM 1337 N N . ARG A 1 168 ? -24.736 -19.787 4.311 0.80 36.82 154 ARG A N 1
ATOM 1338 C CA . ARG A 1 168 ? -25.527 -19.581 5.508 1.00 34.55 154 ARG A CA 1
ATOM 1339 C C . ARG A 1 168 ? -24.679 -19.279 6.716 0.70 27.32 154 ARG A C 1
ATOM 1340 O O . ARG A 1 168 ? -25.255 -18.857 7.707 0.70 25.51 154 ARG A O 1
ATOM 1345 N N . ILE A 1 169 ? -23.373 -19.650 6.732 1.00 27.28 155 ILE A N 1
ATOM 1346 C CA . ILE A 1 169 ? -22.518 -19.031 7.749 1.00 22.78 155 ILE A CA 1
ATOM 1347 C C . ILE A 1 169 ? -21.214 -18.569 7.105 1.00 19.08 155 ILE A C 1
ATOM 1348 O O . ILE A 1 169 ? -20.720 -19.189 6.153 1.00 19.09 155 ILE A O 1
ATOM 1353 N N . LEU A 1 170 ? -20.728 -17.404 7.561 1.00 18.15 156 LEU A N 1
ATOM 1354 C CA . LEU A 1 170 ? -19.404 -16.887 7.124 1.00 17.06 156 LEU A CA 1
ATOM 1355 C C . LEU A 1 170 ? -18.445 -16.941 8.255 1.00 16.52 156 LEU A C 1
ATOM 1356 O O . LEU A 1 170 ? -18.680 -16.366 9.335 1.00 18.17 156 LEU A O 1
ATOM 1361 N N . ASN A 1 171 ? -17.344 -17.685 8.048 1.00 15.68 157 ASN A N 1
ATOM 1362 C CA . ASN A 1 171 ? -16.284 -17.753 9.019 1.00 15.88 157 ASN A CA 1
ATOM 1363 C C . ASN A 1 171 ? -15.235 -16.704 8.714 1.00 15.89 157 ASN A C 1
ATOM 1364 O O . ASN A 1 171 ? -14.570 -16.747 7.665 1.00 15.00 157 ASN A O 1
ATOM 1369 N N . VAL A 1 172 ? -15.155 -15.697 9.598 1.00 15.85 158 VAL A N 1
ATOM 1370 C CA . VAL A 1 172 ? -14.299 -14.491 9.338 1.00 16.10 158 VAL A CA 1
ATOM 1371 C C . VAL A 1 172 ? -13.097 -14.508 10.228 1.00 17.49 158 VAL A C 1
ATOM 1372 O O . VAL A 1 172 ? -13.245 -14.602 11.437 1.00 18.80 158 VAL A O 1
ATOM 1376 N N . ASN A 1 173 ? -11.913 -14.425 9.620 1.00 16.56 159 ASN A N 1
ATOM 1377 C CA . ASN A 1 173 ? -10.676 -14.311 10.428 1.00 17.55 159 ASN A CA 1
ATOM 1378 C C . ASN A 1 173 ? -9.972 -13.046 10.056 1.00 17.35 159 ASN A C 1
ATOM 1379 O O . ASN A 1 173 ? -9.774 -12.741 8.873 1.00 18.26 159 ASN A O 1
ATOM 1384 N N . VAL A 1 174 ? -9.641 -12.296 11.110 1.00 18.53 160 VAL A N 1
ATOM 1385 C CA . VAL A 1 174 ? -9.100 -10.940 10.939 1.00 19.85 160 VAL A CA 1
ATOM 1386 C C . VAL A 1 174 ? -7.644 -10.934 11.380 1.00 21.05 160 VAL A C 1
ATOM 1387 O O . VAL A 1 174 ? -7.357 -11.354 12.501 1.00 21.71 160 VAL A O 1
ATOM 1391 N N . PRO A 1 175 ? -6.732 -10.408 10.552 1.00 20.50 161 PRO A N 1
ATOM 1392 C CA . PRO A 1 175 ? -5.306 -10.248 10.955 1.00 22.49 161 PRO A CA 1
ATOM 1393 C C . PRO A 1 175 ? -5.230 -9.369 12.203 1.00 23.45 161 PRO A C 1
ATOM 1394 O O . PRO A 1 175 ? -6.029 -8.440 12.357 1.00 23.82 161 PRO A O 1
ATOM 1398 N N . ASP A 1 176 ? -4.300 -9.700 13.107 1.00 25.50 162 ASP A N 1
ATOM 1399 C CA . ASP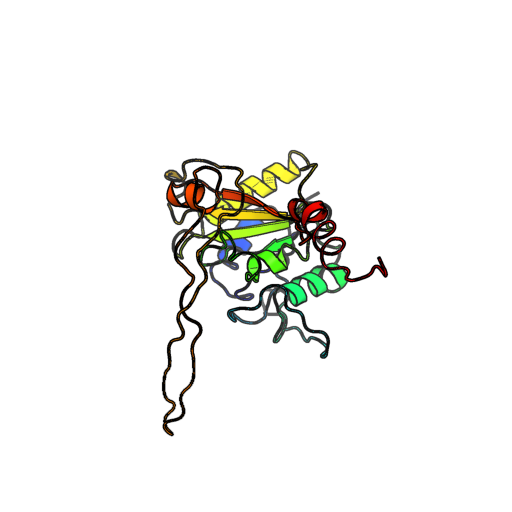 A 1 176 ? -4.119 -8.900 14.325 1.00 25.22 162 ASP A CA 1
ATOM 1400 C C . ASP A 1 176 ? -3.226 -7.707 14.010 1.00 27.40 162 ASP A C 1
ATOM 1401 O O . ASP A 1 176 ? -2.055 -7.652 14.370 1.00 29.24 162 ASP A O 1
ATOM 1406 N N . LEU A 1 177 ? -3.823 -6.794 13.254 1.00 24.99 163 LEU A N 1
ATOM 1407 C CA . LEU A 1 177 ? -3.153 -5.605 12.683 1.00 24.90 163 LEU A CA 1
ATOM 1408 C C . LEU A 1 177 ? -4.020 -4.380 12.838 1.00 25.22 163 LEU A C 1
ATOM 1409 O O . LEU A 1 177 ? -5.242 -4.472 12.872 1.00 24.35 163 LEU A O 1
ATOM 1414 N N . PRO A 1 178 ? -3.391 -3.204 12.909 1.00 25.93 164 PRO A N 1
ATOM 1415 C CA . PRO A 1 178 ? -4.192 -1.990 12.831 1.00 25.70 164 PRO A CA 1
ATOM 1416 C C . PRO A 1 178 ? -4.952 -2.003 11.516 1.00 24.87 164 PRO A C 1
ATOM 1417 O O . PRO A 1 178 ? -4.445 -2.521 10.501 1.00 24.80 164 PRO A O 1
ATOM 1421 N N . LEU A 1 179 ? -6.163 -1.470 11.540 1.00 25.36 165 LEU A N 1
ATOM 1422 C CA . LEU A 1 179 ? -6.992 -1.528 10.339 1.00 26.06 165 LEU A CA 1
ATOM 1423 C C . LEU A 1 179 ? -6.321 -1.022 9.077 1.00 25.34 165 LEU A C 1
ATOM 1424 O O . LEU A 1 179 ? -6.489 -1.565 7.967 1.00 25.09 165 LEU A O 1
ATOM 1429 N N . ALA A 1 180 ? -5.532 0.054 9.219 1.00 24.83 166 ALA A N 1
ATOM 1430 C CA . ALA A 1 180 ? -4.851 0.617 8.087 1.00 25.57 166 ALA A CA 1
ATOM 1431 C C . ALA A 1 180 ? -3.922 -0.346 7.386 1.00 24.49 166 ALA A C 1
ATOM 1432 O O . ALA A 1 180 ? -3.597 -0.130 6.215 1.00 27.85 166 ALA A O 1
ATOM 1434 N N . GLN A 1 181 ? -3.446 -1.378 8.099 1.00 23.81 167 GLN A N 1
ATOM 1435 C CA . GLN A 1 181 ? -2.544 -2.367 7.482 1.00 23.77 167 GLN A CA 1
ATOM 1436 C C . GLN A 1 181 ? -3.264 -3.603 6.950 1.00 22.93 167 GLN A C 1
ATOM 1437 O O . GLN A 1 181 ? -2.617 -4.455 6.339 1.00 25.09 167 GLN A O 1
ATOM 1443 N N . VAL A 1 182 ? -4.553 -3.729 7.188 1.00 22.28 168 VAL A N 1
ATOM 1444 C CA . VAL A 1 182 ? -5.293 -4.834 6.571 1.00 20.96 168 VAL A CA 1
ATOM 1445 C C . VAL A 1 182 ? -5.407 -4.611 5.057 1.00 20.83 168 VAL A C 1
ATOM 1446 O O . VAL A 1 182 ? -5.823 -3.540 4.623 1.00 23.37 168 VAL A O 1
ATOM 1450 N N . LYS A 1 183 ? -4.992 -5.594 4.256 1.00 20.73 169 LYS A N 1
ATOM 1451 C CA . LYS A 1 183 ? -4.847 -5.351 2.844 1.00 20.93 169 LYS A CA 1
ATOM 1452 C C . LYS A 1 183 ? -6.158 -5.436 2.083 1.00 20.52 169 LYS A C 1
ATOM 1453 O O . LYS A 1 183 ? -6.232 -4.863 0.945 1.00 22.10 169 LYS A O 1
ATOM 1459 N N . GLY A 1 184 ? -7.164 -6.062 2.654 1.00 20.75 170 GLY A N 1
ATOM 1460 C CA . GLY A 1 184 ? -8.406 -6.299 1.952 1.00 21.15 170 GLY A CA 1
ATOM 1461 C C . GLY A 1 184 ? -9.064 -7.545 2.484 1.00 20.37 170 GLY A C 1
ATOM 1462 O O . GLY A 1 184 ? -8.826 -7.939 3.617 1.00 19.66 170 GLY A O 1
ATOM 1463 N N . ILE A 1 185 ? -9.926 -8.117 1.646 1.00 19.69 171 ILE A N 1
ATOM 1464 C CA A ILE A 1 185 ? -10.710 -9.287 1.962 0.50 19.18 171 ILE A CA 1
ATOM 1465 C CA B ILE A 1 185 ? -10.678 -9.336 1.992 0.50 19.84 171 ILE A CA 1
ATOM 1466 C C . ILE A 1 185 ? -10.466 -10.344 0.887 1.00 19.36 171 ILE A C 1
ATOM 1467 O O . ILE A 1 185 ? -10.308 -9.999 -0.273 1.00 20.28 171 ILE A O 1
ATOM 1476 N N . ARG A 1 186 ? -10.478 -11.609 1.283 1.00 19.15 172 ARG A N 1
ATOM 1477 C CA A ARG A 1 186 ? -10.352 -12.729 0.392 0.50 19.01 172 ARG A CA 1
ATOM 1478 C CA B ARG A 1 186 ? -10.361 -12.723 0.387 0.50 20.12 172 ARG A CA 1
ATOM 1479 C C . ARG A 1 186 ? -11.441 -13.724 0.747 1.00 18.74 172 ARG A C 1
ATOM 1480 O O . ARG A 1 186 ? -11.567 -14.028 1.878 1.00 18.72 172 ARG A O 1
ATOM 1495 N N . VAL A 1 187 ? -12.154 -14.209 -0.240 1.00 19.25 173 VAL A N 1
ATOM 1496 C CA . VAL A 1 187 ? -13.059 -15.338 -0.039 1.00 18.48 173 VAL A CA 1
ATOM 1497 C C . VAL A 1 187 ? -12.172 -16.595 -0.181 1.00 17.95 173 VAL A C 1
ATOM 1498 O O . VAL A 1 187 ? -11.491 -16.789 -1.200 1.00 19.71 173 VAL A O 1
ATOM 1502 N N . THR A 1 188 ? -12.215 -17.420 0.867 1.00 16.18 174 THR A N 1
ATOM 1503 C CA . THR A 1 188 ? -11.249 -18.524 0.982 1.00 17.28 174 THR A CA 1
ATOM 1504 C C . THR A 1 188 ? -11.935 -19.847 1.193 1.00 16.80 174 THR A C 1
ATOM 1505 O O . THR A 1 188 ? -13.154 -19.924 1.403 1.00 17.56 174 THR A O 1
ATOM 1509 N N . ARG A 1 189 ? -11.136 -20.907 1.045 1.00 17.85 175 ARG A N 1
ATOM 1510 C CA . ARG A 1 189 ? -11.544 -22.231 1.524 1.00 17.84 175 ARG A CA 1
ATOM 1511 C C . ARG A 1 189 ? -10.724 -22.563 2.776 1.00 16.42 175 ARG A C 1
ATOM 1512 O O . ARG A 1 189 ? -9.657 -21.975 3.043 1.00 17.58 175 ARG A O 1
ATOM 1520 N N . CYS A 1 190 ? -11.231 -23.507 3.585 1.00 16.91 176 CYS A N 1
ATOM 1521 C CA . CYS A 1 190 ? -10.441 -23.914 4.727 1.00 16.27 176 CYS A CA 1
ATOM 1522 C C . CYS A 1 190 ? -9.187 -24.645 4.335 1.00 17.59 176 CYS A C 1
ATOM 1523 O O . CYS A 1 190 ? -9.279 -25.581 3.492 1.00 19.26 176 CYS A O 1
ATOM 1526 N N . GLY A 1 191 ? -8.067 -24.296 4.963 1.00 17.58 177 GLY A N 1
ATOM 1527 C CA . GLY A 1 191 ? -6.824 -25.092 4.761 1.00 17.36 177 GLY A CA 1
ATOM 1528 C C . GLY A 1 191 ? -6.898 -26.333 5.640 1.00 16.69 177 GLY A C 1
ATOM 1529 O O . GLY A 1 191 ? -7.962 -26.674 6.173 1.00 19.07 177 GLY A O 1
ATOM 1530 N N . SER A 1 192 ? -5.747 -26.985 5.756 1.00 17.48 178 SER A N 1
ATOM 1531 C CA . SER A 1 192 ? -5.693 -28.174 6.628 1.00 19.42 178 SER A CA 1
ATOM 1532 C C . SER A 1 192 ? -4.323 -28.311 7.216 1.00 20.54 178 SER A C 1
ATOM 1533 O O . SER A 1 192 ? -3.354 -27.701 6.778 1.00 21.19 178 SER A O 1
ATOM 1536 N N . ARG A 1 193 ? -4.253 -29.181 8.232 1.00 21.29 179 ARG A N 1
ATOM 1537 C CA . ARG A 1 193 ? -2.992 -29.490 8.895 1.00 23.75 179 ARG A CA 1
ATOM 1538 C C . ARG A 1 193 ? -2.677 -30.972 8.816 1.00 24.29 179 ARG A C 1
ATOM 1539 O O . ARG A 1 193 ? -3.537 -31.798 8.581 1.00 26.37 179 ARG A O 1
ATOM 1547 N N . HIS A 1 194 ? -1.396 -31.263 9.014 1.00 27.17 180 HIS A N 1
ATOM 1548 C CA . HIS A 1 194 ? -0.966 -32.606 9.350 1.00 27.61 180 HIS A CA 1
ATOM 1549 C C . HIS A 1 194 ? -1.580 -33.035 10.649 1.00 29.39 180 HIS A C 1
ATOM 1550 O O . HIS A 1 194 ? -1.950 -32.179 11.462 1.00 27.05 180 HIS A O 1
ATOM 1557 N N . PRO A 1 195 ? -1.728 -34.355 10.859 1.00 28.40 181 PRO A N 1
ATOM 1558 C CA . PRO A 1 195 ? -2.286 -34.860 12.120 1.00 29.94 181 PRO A CA 1
ATOM 1559 C C . PRO A 1 195 ? -1.528 -34.266 13.329 1.00 30.57 181 PRO A C 1
ATOM 1560 O O . PRO A 1 195 ? -0.291 -34.245 13.334 1.00 30.16 181 PRO A O 1
ATOM 1564 N N . ALA A 1 196 ? -2.262 -33.762 14.319 1.00 30.43 182 ALA A N 1
ATOM 1565 C CA . ALA A 1 196 ? -1.671 -33.391 15.610 1.00 30.01 182 ALA A CA 1
ATOM 1566 C C . ALA A 1 196 ? -1.299 -34.694 16.347 1.00 30.25 182 ALA A C 1
ATOM 1567 O O . ALA A 1 196 ? -2.140 -35.598 16.470 1.00 32.73 182 ALA A O 1
ATOM 1569 N N . ASP A 1 197 ? -0.072 -34.783 16.853 1.00 31.86 183 ASP A N 1
ATOM 1570 C CA . ASP A 1 197 ? 0.361 -36.045 17.435 1.00 36.59 183 ASP A CA 1
ATOM 1571 C C . ASP A 1 197 ? 0.944 -35.968 18.855 1.00 38.62 183 ASP A C 1
ATOM 1572 O O . ASP A 1 197 ? 1.276 -36.991 19.442 1.00 40.82 183 ASP A O 1
ATOM 1577 N N . LYS A 1 198 ? 1.025 -34.766 19.415 1.00 36.49 184 LYS A N 1
ATOM 1578 C CA . LYS A 1 198 ? 1.748 -34.578 20.680 1.00 37.95 184 LYS A CA 1
ATOM 1579 C C . LYS A 1 198 ? 0.816 -34.713 21.882 1.00 37.93 184 LYS A C 1
ATOM 1580 O O . LYS A 1 198 ? -0.333 -34.260 21.870 1.00 33.06 184 LYS A O 1
ATOM 1583 N N . VAL A 1 199 ? 1.319 -35.365 22.912 1.00 36.12 185 VAL A N 1
ATOM 1584 C CA . VAL A 1 199 ? 0.623 -35.465 24.184 1.00 36.79 185 VAL A CA 1
ATOM 1585 C C . VAL A 1 199 ? 1.688 -35.013 25.161 1.00 38.64 185 VAL A C 1
ATOM 1586 O O . VAL A 1 199 ? 2.852 -35.412 25.035 1.00 41.91 185 VAL A O 1
ATOM 1590 N N . ILE A 1 200 ? 1.312 -34.131 26.081 1.00 37.76 186 ILE A N 1
ATOM 1591 C CA . ILE A 1 200 ? 2.255 -33.599 27.066 1.00 35.82 186 ILE A CA 1
ATOM 1592 C C . ILE A 1 200 ? 1.907 -34.207 28.415 1.00 35.40 186 ILE A C 1
ATOM 1593 O O . ILE A 1 200 ? 0.889 -33.853 29.012 1.00 34.90 186 ILE A O 1
ATOM 1598 N N . PRO A 1 201 ? 2.728 -35.153 28.900 1.00 36.87 187 PRO A N 1
ATOM 1599 C CA . PRO A 1 201 ? 2.440 -35.732 30.206 1.00 35.33 187 PRO A CA 1
ATOM 1600 C C . PRO A 1 201 ? 2.895 -34.820 31.354 1.00 35.80 187 PRO A C 1
ATOM 1601 O O . PRO A 1 201 ? 3.874 -34.076 31.218 1.00 36.62 187 PRO A O 1
ATOM 1605 N N . GLN A 1 202 ? 2.143 -34.854 32.449 1.00 33.83 188 GLN A N 1
ATOM 1606 C CA A GLN A 1 202 ? 2.544 -34.124 33.649 0.50 34.05 188 GLN A CA 1
ATOM 1607 C CA B GLN A 1 202 ? 2.483 -34.075 33.659 0.50 34.82 188 GLN A CA 1
ATOM 1608 C C . GLN A 1 202 ? 2.052 -34.893 34.862 1.00 34.71 188 GLN A C 1
ATOM 1609 O O . GLN A 1 202 ? 0.886 -35.208 34.997 1.00 33.98 188 GLN A O 1
ATOM 1620 N N . GLU A 1 203 ? 2.972 -35.234 35.773 1.00 36.82 189 GLU A N 1
ATOM 1621 C CA . GLU A 1 203 ? 2.545 -36.002 36.929 1.00 38.25 189 GLU A CA 1
ATOM 1622 C C . GLU A 1 203 ? 1.824 -35.142 37.955 1.00 36.67 189 GLU A C 1
ATOM 1623 O O . GLU A 1 203 ? 2.204 -33.993 38.166 1.00 39.26 189 GLU A O 1
ATOM 1629 N N . ASP A 1 204 ? 0.819 -35.724 38.593 1.00 36.13 190 ASP A N 1
ATOM 1630 C CA . ASP A 1 204 ? 0.175 -35.091 39.744 1.00 37.23 190 ASP A CA 1
ATOM 1631 C C . ASP A 1 204 ? 1.030 -35.266 41.016 0.80 38.85 190 ASP A C 1
ATOM 1632 O O . ASP A 1 204 ? 2.054 -35.958 40.986 0.80 37.93 190 ASP A O 1
ATOM 1637 N N . PRO A 1 205 ? 0.632 -34.615 42.124 0.80 39.49 191 PRO A N 1
ATOM 1638 C CA . PRO A 1 205 ? 1.461 -34.688 43.312 1.00 41.28 191 PRO A CA 1
ATOM 1639 C C . PRO A 1 205 ? 1.691 -36.099 43.825 1.00 43.33 191 PRO A C 1
ATOM 1640 O O . PRO A 1 205 ? 2.672 -36.307 44.557 1.00 45.14 191 PRO A O 1
ATOM 1644 N N . ARG A 1 206 ? 0.800 -37.035 43.497 1.00 42.31 192 ARG A N 1
ATOM 1645 C CA . ARG A 1 206 ? 0.894 -38.436 43.941 1.00 45.54 192 ARG A CA 1
ATOM 1646 C C . ARG A 1 206 ? 1.644 -39.316 42.928 1.00 47.11 192 ARG A C 1
ATOM 1647 O O . ARG A 1 206 ? 1.802 -40.524 43.136 1.00 49.23 192 ARG A O 1
ATOM 1655 N N . GLY A 1 207 ? 2.089 -38.712 41.836 1.00 46.42 193 GLY A N 1
ATOM 1656 C CA . GLY A 1 207 ? 2.953 -39.384 40.874 1.00 46.36 193 GLY A CA 1
ATOM 1657 C C . GLY A 1 207 ? 2.233 -40.015 39.710 1.00 46.11 193 GLY A C 1
ATOM 1658 O O . GLY A 1 207 ? 2.872 -40.671 38.887 1.00 45.69 193 GLY A O 1
ATOM 1659 N N . ASN A 1 208 ? 0.914 -39.793 39.634 1.00 43.46 194 ASN A N 1
ATOM 1660 C CA . ASN A 1 208 ? 0.079 -40.249 38.530 1.00 42.55 194 ASN A CA 1
ATOM 1661 C C . ASN A 1 208 ? 0.297 -39.396 37.301 1.00 39.71 194 ASN A C 1
ATOM 1662 O O . ASN A 1 208 ? 0.405 -38.182 37.383 1.00 37.75 194 ASN A O 1
ATOM 1667 N N . THR A 1 209 ? 0.419 -40.046 36.153 1.00 38.55 195 THR A N 1
ATOM 1668 C CA . THR A 1 209 ? 0.590 -39.341 34.917 1.00 38.19 195 THR A CA 1
ATOM 1669 C C . THR A 1 209 ? -0.746 -38.824 34.414 1.00 34.74 195 THR A C 1
ATOM 1670 O O . THR A 1 209 ? -1.710 -39.591 34.267 1.00 36.25 195 THR A O 1
ATOM 1674 N N . LEU A 1 210 ? -0.793 -37.514 34.200 1.00 32.46 196 LEU A N 1
ATOM 1675 C CA . LEU A 1 210 ? -1.958 -36.898 33.549 1.00 30.97 196 LEU A CA 1
ATOM 1676 C C . LEU A 1 210 ? -1.500 -36.411 32.193 1.00 29.85 196 LEU A C 1
ATOM 1677 O O . LEU A 1 210 ? -0.338 -36.140 31.970 1.00 28.95 196 LEU A O 1
ATOM 1682 N N . TYR A 1 211 ? -2.450 -36.262 31.251 1.00 28.59 197 TYR A N 1
ATOM 1683 C CA . TYR A 1 211 ? -2.097 -35.948 29.872 1.00 28.46 197 TYR A CA 1
ATOM 1684 C C . TYR A 1 211 ? -2.779 -34.688 29.353 1.00 26.77 197 TYR A C 1
ATOM 1685 O O . TYR A 1 211 ? -4.012 -34.582 29.464 1.00 26.05 197 TYR A O 1
ATOM 1694 N N . TRP A 1 212 ? -1.999 -33.794 28.782 1.00 26.72 198 TRP A N 1
ATOM 1695 C CA . TRP A 1 212 ? -2.511 -32.623 28.080 1.00 27.01 198 TRP A CA 1
ATOM 1696 C C . TRP A 1 212 ? -2.556 -32.917 26.599 1.00 27.18 198 TRP A C 1
ATOM 1697 O O . TRP A 1 212 ? -1.582 -33.444 26.044 1.00 27.92 198 TRP A O 1
ATOM 1708 N N . ILE A 1 213 ? -3.611 -32.450 25.928 1.00 25.37 199 ILE A N 1
ATOM 1709 C CA . ILE A 1 213 ? -3.621 -32.417 24.448 1.00 26.72 199 ILE A CA 1
ATOM 1710 C C . ILE A 1 213 ? -2.595 -31.419 23.929 1.00 27.82 199 ILE A C 1
ATOM 1711 O O . ILE A 1 213 ? -2.491 -30.269 24.397 1.00 27.41 199 ILE A O 1
ATOM 1716 N N . GLY A 1 214 ? -1.782 -31.863 22.970 1.00 28.45 200 GLY A N 1
ATOM 1717 C CA . GLY A 1 214 ? -0.705 -31.012 22.506 1.00 30.58 200 GLY A CA 1
ATOM 1718 C C . GLY A 1 214 ? -1.176 -30.015 21.456 1.00 32.55 200 GLY A C 1
ATOM 1719 O O . GLY A 1 214 ? -2.373 -29.940 21.187 1.00 29.90 200 GLY A O 1
ATOM 1720 N N . PRO A 1 215 ? -0.238 -29.290 20.842 1.00 34.46 201 PRO A N 1
ATOM 1721 C CA . PRO A 1 215 ? -0.570 -28.250 19.864 1.00 34.23 201 PRO A CA 1
ATOM 1722 C C . PRO A 1 215 ? -1.018 -28.846 18.527 1.00 35.07 201 PRO A C 1
ATOM 1723 O O . PRO A 1 215 ? -0.826 -30.032 18.293 1.00 32.54 201 PRO A O 1
ATOM 1727 N N . PRO A 1 216 ? -1.646 -28.035 17.663 1.00 32.39 202 PRO A N 1
ATOM 1728 C CA . PRO A 1 216 ? -2.099 -28.578 16.373 1.00 33.58 202 PRO A CA 1
ATOM 1729 C C . PRO A 1 216 ? -0.913 -28.993 15.492 1.00 30.67 202 PRO A C 1
ATOM 1730 O O . PRO A 1 216 ? 0.223 -28.545 15.690 1.00 31.73 202 PRO A O 1
ATOM 1734 N N . GLY A 1 217 ? -1.194 -29.844 14.516 1.00 32.37 203 GLY A N 1
ATOM 1735 C CA . GLY A 1 217 ? -0.182 -30.245 13.571 1.00 33.50 203 GLY A CA 1
ATOM 1736 C C . GLY A 1 217 ? 0.292 -29.109 12.706 1.00 35.07 203 GLY A C 1
ATOM 1737 O O . GLY A 1 217 ? -0.339 -28.051 12.640 1.00 30.76 203 GLY A O 1
ATOM 1738 N N . ASP A 1 218 ? 1.415 -29.331 12.023 1.00 33.52 204 ASP A N 1
ATOM 1739 C CA . ASP A 1 218 ? 1.928 -28.345 11.116 1.00 33.55 204 ASP A CA 1
ATOM 1740 C C . ASP A 1 218 ? 0.943 -28.154 9.956 1.00 30.50 204 ASP A C 1
ATOM 1741 O O . ASP A 1 218 ? 0.196 -29.090 9.627 1.00 29.15 204 ASP A O 1
ATOM 1746 N N . LYS A 1 219 ? 0.960 -26.967 9.362 1.00 30.95 205 LYS A N 1
ATOM 1747 C CA . LYS A 1 219 ? 0.095 -26.676 8.200 1.00 29.48 205 LYS A CA 1
ATOM 1748 C C . LYS A 1 219 ? 0.440 -27.588 7.038 1.00 27.63 205 LYS A C 1
ATOM 1749 O O . LYS A 1 219 ? 1.631 -27.864 6.773 1.00 31.50 205 LYS A O 1
ATOM 1755 N N . TYR A 1 220 ? -0.590 -28.056 6.358 1.00 23.63 206 TYR A N 1
ATOM 1756 C CA . TYR A 1 220 ? -0.430 -28.988 5.232 1.00 24.55 206 TYR A CA 1
ATOM 1757 C C . TYR A 1 220 ? -0.906 -28.255 3.974 1.00 23.77 206 TYR A C 1
ATOM 1758 O O . TYR A 1 220 ? -0.080 -27.937 3.124 1.00 26.29 206 TYR A O 1
ATOM 1767 N N . ASP A 1 221 ? -2.199 -27.961 3.889 1.00 22.61 207 ASP A N 1
ATOM 1768 C CA . ASP A 1 221 ? -2.748 -27.188 2.792 1.00 21.19 207 ASP A CA 1
ATOM 1769 C C . ASP A 1 221 ? -2.946 -25.753 3.273 1.00 20.57 207 ASP A C 1
ATOM 1770 O O . ASP A 1 221 ? -3.925 -25.432 3.980 1.00 19.52 207 ASP A O 1
ATOM 1775 N N . ALA A 1 222 ? -2.022 -24.892 2.870 1.00 21.25 208 ALA A N 1
ATOM 1776 C CA . ALA A 1 222 ? -2.104 -23.468 3.174 1.00 20.42 208 ALA A CA 1
ATOM 1777 C C . ALA A 1 222 ? -1.793 -22.705 1.883 1.00 21.11 208 ALA A C 1
ATOM 1778 O O . ALA A 1 222 ? -1.093 -21.709 1.896 1.00 23.80 208 ALA A O 1
ATOM 1780 N N A GLY A 1 223 ? -2.330 -23.169 0.755 0.50 21.24 209 GLY A N 1
ATOM 1781 N N B GLY A 1 223 ? -2.330 -23.224 0.775 0.50 21.46 209 GLY A N 1
ATOM 1782 C CA A GLY A 1 223 ? -2.164 -22.439 -0.520 0.50 22.51 209 GLY A CA 1
ATOM 1783 C CA B GLY A 1 223 ? -2.060 -22.691 -0.570 0.50 23.37 209 GLY A CA 1
ATOM 1784 C C A GLY A 1 223 ? -2.795 -21.051 -0.497 0.50 22.52 209 GLY A C 1
ATOM 1785 C C B GLY A 1 223 ? -2.954 -21.543 -0.999 0.50 23.32 209 GLY A C 1
ATOM 1786 O O A GLY A 1 223 ? -3.476 -20.695 0.467 0.50 18.43 209 GLY A O 1
ATOM 1787 O O B GLY A 1 223 ? -3.748 -21.035 -0.200 0.50 21.38 209 GLY A O 1
ATOM 1788 N N A PRO A 1 224 ? -2.544 -20.244 -1.542 0.50 23.94 210 PRO A N 1
ATOM 1789 N N B PRO A 1 224 ? -2.822 -21.135 -2.269 0.50 25.05 210 PRO A N 1
ATOM 1790 C CA A PRO A 1 224 ? -3.063 -18.901 -1.561 0.50 24.35 210 PRO A CA 1
ATOM 1791 C CA B PRO A 1 224 ? -3.325 -19.895 -2.793 0.20 26.89 210 PRO A CA 1
ATOM 1792 C C A PRO A 1 224 ? -4.590 -18.652 -1.383 0.40 24.35 210 PRO A C 1
ATOM 1793 C C B PRO A 1 224 ? -4.424 -19.323 -1.952 0.40 26.47 210 PRO A C 1
ATOM 1794 O O A PRO A 1 224 ? -4.929 -17.570 -0.885 0.40 22.95 210 PRO A O 1
ATOM 1795 O O B PRO A 1 224 ? -4.234 -18.346 -1.179 0.40 28.44 210 PRO A O 1
ATOM 1802 N N A ASP A 1 225 ? -5.463 -19.594 -1.784 0.65 22.98 211 ASP A N 1
ATOM 1803 N N B ASP A 1 225 ? -5.581 -19.968 -2.129 0.35 25.65 211 ASP A N 1
ATOM 1804 C CA A ASP A 1 225 ? -6.931 -19.506 -1.690 0.65 24.07 211 ASP A CA 1
ATOM 1805 C CA B ASP A 1 225 ? -6.869 -19.464 -1.716 0.35 24.81 211 ASP A CA 1
ATOM 1806 C C A ASP A 1 225 ? -7.380 -19.974 -0.322 0.65 21.00 211 ASP A C 1
ATOM 1807 C C B ASP A 1 225 ? -7.354 -20.056 -0.409 0.35 21.76 211 ASP A C 1
ATOM 1808 O O A ASP A 1 225 ? -8.566 -19.909 -0.005 0.65 19.85 211 ASP A O 1
ATOM 1809 O O B ASP A 1 225 ? -8.566 -20.207 -0.258 0.35 20.59 211 ASP A O 1
ATOM 1818 N N . THR A 1 226 ? -6.444 -20.394 0.507 1.00 20.72 212 THR A N 1
ATOM 1819 C CA . THR A 1 226 ? -6.830 -20.842 1.861 1.00 19.84 212 THR A CA 1
ATOM 1820 C C . THR A 1 226 ? -6.963 -19.696 2.850 1.00 18.66 212 THR A C 1
ATOM 1821 O O . THR A 1 226 ? -6.304 -18.618 2.742 1.00 18.96 212 THR A O 1
ATOM 1825 N N . ASP A 1 227 ? -7.776 -19.963 3.863 1.00 17.76 213 ASP A N 1
ATOM 1826 C CA . ASP A 1 227 ? -7.922 -19.045 4.984 1.00 17.76 213 ASP A CA 1
ATOM 1827 C C . ASP A 1 227 ? -6.561 -18.750 5.674 1.00 18.64 213 ASP A C 1
ATOM 1828 O O . ASP A 1 227 ? -6.216 -17.586 5.983 1.00 19.77 213 ASP A O 1
ATOM 1833 N N . PHE A 1 228 ? -5.722 -19.783 5.892 1.00 18.85 214 PHE A N 1
ATOM 1834 C CA . PHE A 1 228 ? -4.422 -19.615 6.439 1.00 18.58 214 PHE A CA 1
ATOM 1835 C C . PHE A 1 228 ? -3.605 -18.597 5.627 0.80 19.11 214 PHE A C 1
ATOM 1836 O O . PHE A 1 228 ? -3.007 -17.685 6.233 0.80 19.58 214 PHE A O 1
ATOM 1844 N N . ALA A 1 229 ? -3.586 -18.774 4.310 1.00 19.79 215 ALA A N 1
ATOM 1845 C CA . ALA A 1 229 ? -2.709 -17.936 3.459 1.00 20.78 215 ALA A CA 1
ATOM 1846 C C . ALA A 1 229 ? -3.217 -16.485 3.525 1.00 22.33 215 ALA A C 1
ATOM 1847 O O . ALA A 1 229 ? -2.389 -15.568 3.607 1.00 23.14 215 ALA A O 1
ATOM 1849 N N . ALA A 1 230 ? -4.538 -16.302 3.488 1.00 20.17 216 ALA A N 1
ATOM 1850 C CA . ALA A 1 230 ? -5.085 -14.937 3.417 1.00 20.12 216 ALA A CA 1
ATOM 1851 C C . ALA A 1 230 ? -4.701 -14.193 4.679 1.00 20.71 216 ALA A C 1
ATOM 1852 O O . ALA A 1 230 ? -4.214 -13.042 4.634 1.00 20.66 216 ALA A O 1
ATOM 1854 N N . VAL A 1 231 ? -4.894 -14.820 5.839 1.00 19.55 217 VAL A N 1
ATOM 1855 C CA . VAL A 1 231 ? -4.609 -14.151 7.112 1.00 21.44 217 VAL A CA 1
ATOM 1856 C C . VAL A 1 231 ? -3.101 -13.878 7.249 1.00 24.15 217 VAL A C 1
ATOM 1857 O O . VAL A 1 231 ? -2.687 -12.758 7.612 1.00 24.69 217 VAL A O 1
ATOM 1861 N N . ASP A 1 232 ? -2.282 -14.846 6.873 1.00 24.92 218 ASP A N 1
ATOM 1862 C CA . ASP A 1 232 ? -0.813 -14.674 6.959 1.00 27.65 218 ASP A CA 1
ATOM 1863 C C . ASP A 1 232 ? -0.368 -13.431 6.184 1.00 28.30 218 ASP A C 1
ATOM 1864 O O . ASP A 1 232 ? 0.583 -12.717 6.581 1.00 30.66 218 ASP A O 1
ATOM 1869 N N . GLU A 1 233 ? -1.060 -13.166 5.079 1.00 25.00 219 GLU A N 1
ATOM 1870 C CA . GLU A 1 233 ? -0.685 -12.065 4.197 1.00 25.40 219 GLU A CA 1
ATOM 1871 C C . GLU A 1 233 ? -1.381 -10.779 4.521 1.00 25.92 219 GLU A C 1
ATOM 1872 O O . GLU A 1 233 ? -1.118 -9.769 3.826 1.00 26.13 219 GLU A O 1
ATOM 1878 N N . GLY A 1 234 ? -2.128 -10.757 5.607 1.00 23.66 220 GLY A N 1
ATOM 1879 C CA . GLY A 1 234 ? -2.709 -9.507 6.072 1.00 23.48 220 GLY A CA 1
ATOM 1880 C C . GLY A 1 234 ? -4.070 -9.205 5.466 1.00 23.24 220 GLY A C 1
ATOM 1881 O O . GLY A 1 234 ? -4.534 -8.041 5.562 1.00 22.47 220 GLY A O 1
ATOM 1882 N N . TYR A 1 235 ? -4.769 -10.219 4.940 1.00 21.63 221 TYR A N 1
ATOM 1883 C CA . TYR A 1 235 ? -6.160 -10.037 4.481 1.00 19.02 221 TYR A CA 1
ATOM 1884 C C . TYR A 1 235 ? -7.128 -10.600 5.469 1.00 18.53 221 TYR A C 1
ATOM 1885 O O . TYR A 1 235 ? -6.838 -11.603 6.137 1.00 19.95 221 TYR A O 1
ATOM 1894 N N . VAL A 1 236 ? -8.306 -9.989 5.577 1.00 18.45 222 VAL A N 1
ATOM 1895 C CA . VAL A 1 236 ? -9.449 -10.682 6.168 1.00 18.56 222 VAL A CA 1
ATOM 1896 C C . VAL A 1 236 ? -9.806 -11.899 5.319 1.00 18.29 222 VAL A C 1
ATOM 1897 O O . VAL A 1 236 ? -9.935 -11.801 4.078 1.00 19.06 222 VAL A O 1
ATOM 1901 N N . SER A 1 237 ? -9.960 -13.038 5.975 1.00 17.40 223 SER A N 1
ATOM 1902 C CA . SER A 1 237 ? -10.451 -14.236 5.285 1.00 17.02 223 SER A CA 1
ATOM 1903 C C . SER A 1 237 ? -11.900 -14.459 5.571 1.00 16.51 223 SER A C 1
ATOM 1904 O O . SER A 1 237 ? -12.314 -14.428 6.743 1.00 17.46 223 SER A O 1
ATOM 1907 N N . VAL A 1 238 ? -12.681 -14.697 4.524 1.00 16.48 224 VAL A N 1
ATOM 1908 C CA . VAL A 1 238 ? -14.101 -15.065 4.692 1.00 16.54 224 VAL A CA 1
ATOM 1909 C C . VAL A 1 238 ? -14.323 -16.409 4.002 1.00 16.06 224 VAL A C 1
ATOM 1910 O O . VAL A 1 238 ? -14.209 -16.506 2.781 1.00 16.70 224 VAL A O 1
ATOM 1914 N N . THR A 1 239 ? -14.680 -17.410 4.805 1.00 16.77 225 THR A N 1
ATOM 1915 C CA . THR A 1 239 ? -14.961 -18.741 4.234 1.00 16.50 225 THR A CA 1
ATOM 1916 C C . THR A 1 239 ? -16.397 -19.021 4.494 1.00 16.57 225 THR A C 1
ATOM 1917 O O . THR A 1 239 ? -16.830 -19.091 5.642 1.00 17.16 225 THR A O 1
ATOM 1921 N N . PRO A 1 240 ? -17.189 -19.281 3.425 1.00 17.15 226 PRO A N 1
ATOM 1922 C CA . PRO A 1 240 ? -18.580 -19.756 3.644 1.00 18.37 226 PRO A CA 1
ATOM 1923 C C . PRO A 1 240 ? -18.493 -21.222 4.124 1.00 17.85 226 PRO A C 1
ATOM 1924 O O . PRO A 1 240 ? -17.697 -22.008 3.573 1.00 18.08 226 PRO A O 1
ATOM 1928 N N . LEU A 1 241 ? -19.215 -21.485 5.218 1.00 17.35 227 LEU A N 1
ATOM 1929 C CA . LEU A 1 241 ? -19.267 -22.857 5.786 1.00 16.86 227 LEU A CA 1
ATOM 1930 C C . LEU A 1 241 ? -20.650 -23.420 5.749 1.00 18.63 227 LEU A C 1
ATOM 1931 O O . LEU A 1 241 ? -21.664 -22.723 5.708 1.00 20.60 227 LEU A O 1
ATOM 1936 N N . HIS A 1 242 ? -20.690 -24.761 5.748 1.00 18.64 228 HIS A N 1
ATOM 1937 C CA . HIS A 1 242 ? -21.974 -25.469 5.949 1.00 20.30 228 HIS A CA 1
ATOM 1938 C C . HIS A 1 242 ? -21.774 -26.614 6.925 1.00 20.79 228 HIS A C 1
ATOM 1939 O O . HIS A 1 242 ? -20.665 -26.882 7.418 1.00 20.73 228 HIS A O 1
ATOM 1946 N N . VAL A 1 243 ? -22.880 -27.270 7.281 1.00 21.18 229 VAL A N 1
ATOM 1947 C CA . VAL A 1 243 ? -22.796 -28.305 8.288 1.00 22.39 229 VAL A CA 1
ATOM 1948 C C . VAL A 1 243 ? -22.840 -29.715 7.688 1.00 21.17 229 VAL A C 1
ATOM 1949 O O . VAL A 1 243 ? -22.760 -30.654 8.464 1.00 21.78 229 VAL A O 1
ATOM 1953 N N . ASP A 1 244 ? -22.903 -29.830 6.380 1.00 21.05 230 ASP A N 1
ATOM 1954 C CA . ASP A 1 244 ? -22.985 -31.144 5.709 1.00 20.98 230 ASP A CA 1
ATOM 1955 C C . ASP A 1 244 ? -21.558 -31.722 5.652 1.00 22.12 230 ASP A C 1
ATOM 1956 O O . ASP A 1 244 ? -20.674 -31.219 4.896 1.00 22.59 230 ASP A O 1
ATOM 1961 N N . LEU A 1 245 ? -21.348 -32.800 6.426 1.00 18.46 231 LEU A N 1
ATOM 1962 C CA . LEU A 1 245 ? -20.029 -33.423 6.452 1.00 19.89 231 LEU A CA 1
ATOM 1963 C C . LEU A 1 245 ? -19.836 -34.488 5.338 1.00 18.86 231 LEU A C 1
ATOM 1964 O O . LEU A 1 245 ? -18.762 -35.097 5.279 1.00 18.90 231 LEU A O 1
ATOM 1969 N N . THR A 1 246 ? -20.798 -34.633 4.440 1.00 18.29 232 THR A N 1
ATOM 1970 C CA . THR A 1 246 ? -20.649 -35.616 3.354 1.00 19.45 232 THR A CA 1
ATOM 1971 C C . THR A 1 246 ? -19.432 -35.333 2.496 1.00 21.67 232 THR A C 1
ATOM 1972 O O . THR A 1 246 ? -19.262 -34.180 2.018 1.00 22.63 232 THR A O 1
ATOM 1976 N N . ALA A 1 247 ? -18.566 -36.331 2.305 1.00 21.42 233 ALA A N 1
ATOM 1977 C CA . ALA A 1 247 ? -17.451 -36.246 1.406 1.00 23.09 233 ALA A CA 1
ATOM 1978 C C . ALA A 1 247 ? -17.947 -36.753 0.047 1.00 25.74 233 ALA A C 1
ATOM 1979 O O . ALA A 1 247 ? -17.757 -37.924 -0.318 1.00 25.83 233 ALA A O 1
ATOM 1981 N N . ALA A 1 248 ? -18.620 -35.868 -0.690 1.00 26.75 234 ALA A N 1
ATOM 1982 C CA . ALA A 1 248 ? -19.257 -36.212 -1.948 1.00 30.25 234 ALA A CA 1
ATOM 1983 C C . ALA A 1 248 ? -18.298 -36.862 -2.951 1.00 31.09 234 ALA A C 1
ATOM 1984 O O . ALA A 1 248 ? -18.690 -37.784 -3.684 1.00 29.73 234 ALA A O 1
ATOM 1986 N N . SER A 1 249 ? -17.045 -36.394 -2.998 1.00 30.50 235 SER A N 1
ATOM 1987 C CA . SER A 1 249 ? -16.094 -36.952 -3.990 1.00 30.87 235 SER A CA 1
ATOM 1988 C C . SER A 1 249 ? -15.695 -38.416 -3.732 1.00 30.12 235 SER A C 1
ATOM 1989 O O . SER A 1 249 ? -15.131 -39.083 -4.615 1.00 32.40 235 SER A O 1
ATOM 1992 N N . ALA A 1 250 ? -15.988 -38.933 -2.537 1.00 27.57 236 ALA A N 1
ATOM 1993 C CA . ALA A 1 250 ? -15.706 -40.324 -2.200 1.00 27.81 236 ALA A CA 1
ATOM 1994 C C . ALA A 1 250 ? -16.798 -41.335 -2.588 1.00 27.91 236 ALA A C 1
ATOM 1995 O O . ALA A 1 250 ? -16.576 -42.544 -2.467 1.00 29.30 236 ALA A O 1
ATOM 1997 N N . HIS A 1 251 ? -17.967 -40.861 -2.988 1.00 28.48 237 HIS A N 1
ATOM 1998 C CA . HIS A 1 251 ? -19.131 -41.747 -3.206 1.00 29.23 237 HIS A CA 1
ATOM 1999 C C . HIS A 1 251 ? -18.871 -42.953 -4.109 1.00 29.37 237 HIS A C 1
ATOM 2000 O O . HIS A 1 251 ? -19.060 -44.116 -3.702 1.00 29.81 237 HIS A O 1
ATOM 2007 N N . ASP A 1 252 ? -18.427 -42.683 -5.328 1.00 32.13 238 ASP A N 1
ATOM 2008 C CA . ASP A 1 252 ? -18.191 -43.766 -6.282 1.00 32.70 238 ASP A CA 1
ATOM 2009 C C . ASP A 1 252 ? -17.127 -44.728 -5.820 1.00 31.29 238 ASP A C 1
ATOM 2010 O O . ASP A 1 252 ? -17.277 -45.950 -5.964 1.00 31.24 238 ASP A O 1
ATOM 2015 N N . VAL A 1 253 ? -16.040 -44.201 -5.281 1.00 30.08 239 VAL A N 1
ATOM 2016 C CA . VAL A 1 253 ? -14.978 -45.042 -4.748 1.00 29.33 239 VAL A CA 1
ATOM 2017 C C . VAL A 1 253 ? -15.454 -45.993 -3.641 1.00 29.48 239 VAL A C 1
ATOM 2018 O O . VAL A 1 253 ? -15.139 -47.199 -3.641 1.00 28.10 239 VAL A O 1
ATOM 2022 N N . VAL A 1 254 ? -16.228 -45.471 -2.702 1.00 26.19 240 VAL A N 1
ATOM 2023 C CA . VAL A 1 254 ? -16.705 -46.321 -1.604 1.00 24.56 240 VAL A CA 1
ATOM 2024 C C . VAL A 1 254 ? -17.663 -47.366 -2.172 1.00 24.52 240 VAL A C 1
ATOM 2025 O O . VAL A 1 254 ? -17.583 -48.522 -1.790 1.00 23.48 240 VAL A O 1
ATOM 2029 N N . SER A 1 255 ? -18.569 -46.951 -3.060 1.00 25.45 241 SER A N 1
ATOM 2030 C CA A SER A 1 255 ? -19.501 -47.882 -3.697 0.50 26.64 241 SER A CA 1
ATOM 2031 C CA B SER A 1 255 ? -19.495 -47.876 -3.704 0.50 26.98 241 SER A CA 1
ATOM 2032 C C . SER A 1 255 ? -18.732 -49.002 -4.398 1.00 27.12 241 SER A C 1
ATOM 2033 O O . SER A 1 255 ? -19.068 -50.186 -4.242 1.00 27.91 241 SER A O 1
ATOM 2038 N N . ASP A 1 256 ? -17.707 -48.627 -5.167 1.00 27.69 242 ASP A N 1
ATOM 2039 C CA . ASP A 1 256 ? -16.999 -49.629 -5.960 1.00 30.71 242 ASP A CA 1
ATOM 2040 C C . ASP A 1 256 ? -16.230 -50.576 -5.044 1.00 29.65 242 ASP A C 1
ATOM 2041 O O . ASP A 1 256 ? -16.136 -51.794 -5.293 1.00 30.47 242 ASP A O 1
ATOM 2046 N N . TRP A 1 257 ? -15.703 -50.017 -3.964 1.00 27.87 243 TRP A N 1
ATOM 2047 C CA . TRP A 1 257 ? -14.988 -50.768 -2.976 1.00 26.73 243 TRP A CA 1
ATOM 2048 C C . TRP A 1 257 ? -15.888 -51.814 -2.357 1.00 26.61 243 TRP A C 1
ATOM 2049 O O . TRP A 1 257 ? -15.527 -52.974 -2.259 1.00 26.17 243 TRP A O 1
ATOM 2060 N N . LEU A 1 258 ? -17.072 -51.406 -1.909 1.00 23.88 244 LEU A N 1
ATOM 2061 C CA . LEU A 1 258 ? -18.012 -52.344 -1.309 1.00 24.64 244 LEU A CA 1
ATOM 2062 C C . LEU A 1 258 ? -18.305 -53.495 -2.265 1.00 26.95 244 LEU A C 1
ATOM 2063 O O . LEU A 1 258 ? -18.273 -54.661 -1.841 1.00 26.34 244 LEU A O 1
ATOM 2068 N N . ASP A 1 259 ? -18.571 -53.159 -3.532 1.00 26.82 245 ASP A N 1
ATOM 2069 C CA . ASP A 1 259 ? -18.846 -54.182 -4.557 1.00 29.27 245 ASP A CA 1
ATOM 2070 C C . ASP A 1 259 ? -17.675 -55.102 -4.689 1.00 30.73 245 ASP A C 1
ATOM 2071 O O . ASP A 1 259 ? -17.867 -56.340 -4.760 1.00 31.34 245 ASP A O 1
ATOM 2076 N N . SER A 1 260 ? -16.477 -54.521 -4.737 1.00 30.26 246 SER A N 1
ATOM 2077 C CA A SER A 1 260 ? -15.256 -55.315 -4.903 0.50 31.14 246 SER A CA 1
ATOM 2078 C CA B SER A 1 260 ? -15.260 -55.326 -4.897 0.50 31.87 246 SER A CA 1
ATOM 2079 C C . SER A 1 260 ? -14.984 -56.290 -3.756 1.00 30.72 246 SER A C 1
ATOM 2080 O O . SER A 1 260 ? -14.499 -57.424 -3.977 1.00 31.16 246 SER A O 1
ATOM 2085 N N . VAL A 1 261 ? -15.266 -55.877 -2.530 1.00 28.77 247 VAL A N 1
ATOM 2086 C CA . VAL A 1 261 ? -15.001 -56.729 -1.404 1.00 28.37 247 VAL A CA 1
ATOM 2087 C C . VAL A 1 261 ? -16.204 -57.551 -1.031 1.00 28.44 247 VAL A C 1
ATOM 2088 O O . VAL A 1 261 ? -16.141 -58.364 -0.107 1.00 29.20 247 VAL A O 1
ATOM 2092 N N . GLY A 1 262 ? -17.314 -57.312 -1.728 1.00 27.19 248 GLY A N 1
ATOM 2093 C CA . GLY A 1 262 ? -18.487 -58.160 -1.529 1.00 26.67 248 GLY A CA 1
ATOM 2094 C C . GLY A 1 262 ? -19.277 -57.897 -0.260 1.00 25.65 248 GLY A C 1
ATOM 2095 O O . GLY A 1 262 ? -19.987 -58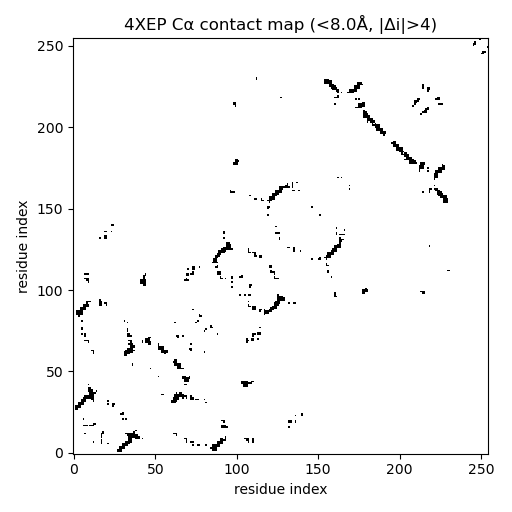.795 0.255 1.00 25.97 248 GLY A O 1
ATOM 2096 N N . VAL A 1 263 ? -19.159 -56.657 0.261 1.00 25.40 249 VAL A N 1
ATOM 2097 C CA . VAL A 1 263 ? -19.835 -56.301 1.493 1.00 25.53 249 VAL A CA 1
ATOM 2098 C C . VAL A 1 263 ? -21.151 -55.621 1.090 1.00 25.62 249 VAL A C 1
ATOM 2099 O O . VAL A 1 263 ? -21.147 -54.650 0.303 1.00 26.17 249 VAL A O 1
ATOM 2103 N N . GLY A 1 264 ? -22.246 -56.188 1.589 1.00 25.56 250 GLY A N 1
ATOM 2104 C CA . GLY A 1 264 ? -23.571 -55.774 1.206 1.00 27.60 250 GLY A CA 1
ATOM 2105 C C . GLY A 1 264 ? -24.155 -56.423 -0.028 1.00 30.18 250 GLY A C 1
ATOM 2106 O O . GLY A 1 264 ? -25.307 -56.171 -0.378 1.00 30.11 250 GLY A O 1
ATOM 2107 N N . THR A 1 265 ? -23.389 -57.314 -0.676 1.00 27.78 251 THR A N 1
ATOM 2108 C CA . THR A 1 265 ? -23.896 -57.991 -1.864 1.00 28.91 251 THR A CA 1
ATOM 2109 C C . THR A 1 265 ? -23.541 -59.476 -1.733 1.00 28.88 251 THR A C 1
ATOM 2110 O O . THR A 1 265 ? -22.528 -59.789 -1.127 1.00 28.29 251 THR A O 1
ATOM 2114 N N . GLN A 1 266 ? -24.379 -60.384 -2.267 1.00 27.18 252 GLN A N 1
ATOM 2115 C CA . GLN A 1 266 ? -24.035 -61.801 -2.201 1.00 28.94 252 GLN A CA 1
ATOM 2116 C C . GLN A 1 266 ? -23.018 -62.188 -3.263 1.00 28.89 252 GLN A C 1
ATOM 2117 O O . GLN A 1 266 ? -22.379 -63.220 -3.129 1.00 29.97 252 GLN A O 1
ATOM 2123 N N . TRP A 1 267 ? -22.863 -61.373 -4.287 1.00 29.64 253 TRP A N 1
ATOM 2124 C CA . TRP A 1 267 ? -22.107 -61.769 -5.486 1.00 31.12 253 TRP A CA 1
ATOM 2125 C C . TRP A 1 267 ? -20.938 -60.869 -5.764 1.00 34.93 253 TRP A C 1
ATOM 2126 O O . TRP A 1 267 ? -20.335 -60.334 -4.841 1.00 36.41 253 TRP A O 1
#

Secondary structure (DSSP, 8-state):
---EEEEE-SS-TT-HHHHHHHHHHHTTSEEEEEEESS--S--TT----SS---EEE-TT--EEETT--HHHHHHHIIIII-SS--SEEEEEEEES---GGGGGG-HHHHHHHTTTTSSS-EEEEEESSSS-HHHHHHHHHHHHHHHHHS---S-SEEEEEE-SS-GGG---EEE-B--EEPPP--EEEEE-TTS-EEEEE-PPPPEEE--TTBHHHHHHTTPEEEEEE-S----GGGHHHHHHHHHHHTSS---

B-factor: mean 32.93, std 11.63, range [15.0, 75.03]

CATH classification: 3.40.1210.10